Protein AF-A0A661TPS9-F1 (afdb_monomer_lite)

Secondary structure (DSSP, 8-state):
------S--TT--EEEPTT-EEEEEEE-GGG-SSEEEEEEEES-SSSPPTHHHHHHHHHH-SSHHHHHHHHHHHHHHHHSSTHHHHHHHHTTS-----EEEEEEPTTSTT-EEEEEEE--BSS-EEEEEE-GGGS-TT--EEEEEEEESSSEEEEEEEEEE-----GGG-----PPP-EEEESS-TT-STTT-GGG-----TT--EEEE---------TT----------------

Sequence (236 aa):
MSKELSEMNDNKFFHGEKGDRLRIKFDNLQKFKNPYLLIRAAMRAEYPRVDNIIEKIEEISPSPRKLGKFLEKVAISMATVGSLAAALKAAGTVSKYSIHIKMLIKGKKGAEKEIGIVHPRERFSFNLIDISKYIGKTQQSLRLVLEWTQPHNLSFIGLANSNPKDINQLKIEKLKLSELRHSHNADVNKDTLKNGEIELIPGQFLSLEFPAEKAEIGVNQKISFILETKGYYTKI

Foldseek 3Di:
DDDDLADQDLVDWDWDFAFDKDKDKDFQCLVAPFKKKKWKWAAASPDDDCVVVVVVCVVQDPDLLRVLVVLVVVVVVVVVPVVVVVVVVVPPPPQQWKKFKWWDDPPDVPDTDGQDIDRHYNYIDIDIGGCRVVDDNPDRMTMIMIGTNHTIIINHIDMDHPPPDPCVPDDDDDFDWPWKQKSPDRCDIPVNCPPVDDDDDPSIDMDTDTDDPPDPAPPPRDDDDDDDDDDDDDDD

Structure (mmCIF, N/CA/C/O backbone):
data_AF-A0A661TPS9-F1
#
_entry.id   AF-A0A661TPS9-F1
#
loop_
_atom_site.group_PDB
_atom_site.id
_atom_site.type_symbol
_atom_site.label_atom_id
_atom_site.label_alt_id
_atom_site.label_comp_id
_atom_site.label_asym_id
_atom_site.label_entity_id
_atom_site.label_seq_id
_atom_site.pdbx_PDB_ins_code
_atom_site.Cartn_x
_atom_site.Cartn_y
_atom_site.Cartn_z
_atom_site.occupancy
_atom_site.B_iso_or_equiv
_atom_site.auth_seq_id
_atom_site.auth_comp_id
_atom_site.auth_asym_id
_atom_site.auth_atom_id
_atom_site.pdbx_PDB_model_num
ATOM 1 N N . MET A 1 1 ? -4.865 -10.575 24.362 1.00 45.38 1 MET A N 1
ATOM 2 C CA . MET A 1 1 ? -3.531 -9.953 24.480 1.00 45.38 1 MET A CA 1
ATOM 3 C C . MET A 1 1 ? -3.437 -8.870 23.408 1.00 45.38 1 MET A C 1
ATOM 5 O O . MET A 1 1 ? -3.705 -9.179 22.254 1.00 45.38 1 MET A O 1
ATOM 9 N N . SER A 1 2 ? -3.207 -7.604 23.765 1.00 54.84 2 SER A N 1
ATOM 10 C CA . SER A 1 2 ? -3.075 -6.499 22.800 1.00 54.84 2 SER A CA 1
ATOM 11 C C . SER A 1 2 ? -1.611 -6.346 22.399 1.00 54.84 2 SER A C 1
ATOM 13 O O . SER A 1 2 ? -0.763 -6.175 23.271 1.00 54.84 2 SER A O 1
ATOM 15 N N . LYS A 1 3 ? -1.314 -6.416 21.100 1.00 64.31 3 LYS A N 1
ATOM 16 C CA . LYS A 1 3 ? 0.025 -6.178 20.553 1.00 64.31 3 LYS A CA 1
ATOM 17 C C . LYS A 1 3 ? 0.039 -4.808 19.888 1.00 64.31 3 LYS A C 1
ATOM 19 O O . LYS A 1 3 ? -0.796 -4.544 19.025 1.00 64.31 3 LYS A O 1
ATOM 24 N N . GLU A 1 4 ? 0.957 -3.947 20.302 1.00 63.38 4 GLU A N 1
ATOM 25 C CA . GLU A 1 4 ? 1.159 -2.655 19.658 1.00 63.38 4 GLU A CA 1
ATOM 26 C C . GLU A 1 4 ? 2.076 -2.832 18.440 1.00 63.38 4 GLU A C 1
ATOM 28 O O . GLU A 1 4 ? 3.148 -3.429 18.538 1.00 63.38 4 GLU A O 1
ATOM 33 N N . LEU A 1 5 ? 1.621 -2.359 17.279 1.00 63.31 5 LEU A N 1
ATOM 34 C CA . LEU A 1 5 ? 2.369 -2.356 16.018 1.00 63.31 5 LEU A CA 1
ATOM 35 C C . LEU A 1 5 ? 2.551 -0.902 15.557 1.00 63.31 5 LEU A C 1
ATOM 37 O O . LEU A 1 5 ? 2.085 -0.526 14.483 1.00 63.31 5 LEU A O 1
ATOM 41 N N . SER A 1 6 ? 3.144 -0.068 16.414 1.00 59.62 6 SER A N 1
ATOM 42 C CA . SER A 1 6 ? 3.338 1.372 16.181 1.00 59.62 6 SER A CA 1
ATOM 43 C C . SER A 1 6 ? 4.726 1.730 15.643 1.00 59.62 6 SER A C 1
ATOM 45 O O . SER A 1 6 ? 4.913 2.833 15.132 1.00 59.62 6 SER A O 1
ATOM 47 N N . GLU A 1 7 ? 5.678 0.797 15.683 1.00 67.12 7 GLU A N 1
ATOM 48 C CA . GLU A 1 7 ? 7.038 0.981 15.175 1.00 67.12 7 GLU A CA 1
ATOM 49 C C . GLU A 1 7 ? 7.304 0.049 13.994 1.00 67.12 7 GLU A C 1
ATOM 51 O O . GLU A 1 7 ? 6.919 -1.123 14.001 1.00 67.12 7 GLU A O 1
ATOM 56 N N . MET A 1 8 ? 7.974 0.565 12.961 1.00 65.50 8 MET A N 1
ATOM 57 C CA . MET A 1 8 ? 8.439 -0.275 11.861 1.00 65.50 8 MET A CA 1
ATOM 58 C C . MET A 1 8 ? 9.570 -1.167 12.367 1.00 65.50 8 MET A C 1
ATOM 60 O O . MET A 1 8 ? 10.650 -0.679 12.688 1.00 65.50 8 MET A O 1
ATOM 64 N N . ASN A 1 9 ? 9.313 -2.470 12.443 1.00 66.62 9 ASN A N 1
ATOM 65 C CA . ASN A 1 9 ? 10.282 -3.437 12.932 1.00 66.62 9 ASN A CA 1
ATOM 66 C C . ASN A 1 9 ? 10.268 -4.700 12.063 1.00 66.62 9 ASN A C 1
ATOM 68 O O . ASN A 1 9 ? 9.230 -5.338 11.887 1.00 66.62 9 ASN A O 1
ATOM 72 N N . ASP A 1 10 ? 11.440 -5.060 11.545 1.00 67.88 10 ASP A N 1
ATOM 73 C CA . ASP A 1 10 ? 11.647 -6.210 10.653 1.00 67.88 10 ASP A CA 1
ATOM 74 C C . ASP A 1 10 ? 11.870 -7.521 11.418 1.00 67.88 10 ASP A C 1
ATOM 76 O O . ASP A 1 10 ? 12.141 -8.551 10.820 1.00 67.88 10 ASP A O 1
ATOM 80 N N . ASN A 1 11 ? 11.722 -7.495 12.739 1.00 69.06 11 ASN A N 1
ATOM 81 C CA . ASN A 1 11 ? 11.830 -8.656 13.616 1.00 69.06 11 ASN A CA 1
ATOM 82 C C . ASN A 1 11 ? 10.544 -8.888 14.426 1.00 69.06 11 ASN A C 1
ATOM 84 O O . ASN A 1 11 ? 10.479 -9.809 15.237 1.00 69.06 11 ASN A O 1
ATOM 88 N N . LYS A 1 12 ? 9.518 -8.034 14.276 1.00 75.06 12 LYS A N 1
ATOM 89 C CA . LYS A 1 12 ? 8.258 -8.140 15.026 1.00 75.06 12 LYS A CA 1
ATOM 90 C C . LYS A 1 12 ? 7.062 -8.098 14.088 1.00 75.06 12 LYS A C 1
ATOM 92 O O . LYS A 1 12 ? 6.714 -7.054 13.545 1.00 75.06 12 LYS A O 1
ATOM 97 N N . PHE A 1 13 ? 6.365 -9.228 14.001 1.00 80.12 13 PHE A N 1
ATOM 98 C CA . PHE A 1 13 ? 5.229 -9.396 13.098 1.00 80.12 13 PHE A CA 1
ATOM 99 C C . PHE A 1 13 ? 3.986 -9.903 13.812 1.00 80.12 13 PHE A C 1
ATOM 101 O O . PHE A 1 13 ? 4.058 -10.583 14.838 1.00 80.12 13 PHE A O 1
ATOM 108 N N . PHE A 1 14 ? 2.823 -9.562 13.278 1.00 86.19 14 PHE A N 1
ATOM 109 C CA . PHE A 1 14 ? 1.623 -10.360 13.462 1.00 86.19 14 PHE A CA 1
ATOM 110 C C . PHE A 1 14 ? 1.571 -11.382 12.324 1.00 86.19 14 PHE A C 1
ATOM 112 O O . PHE A 1 14 ? 1.424 -11.002 11.161 1.00 86.19 14 PHE A O 1
ATOM 119 N N . HIS A 1 15 ? 1.744 -12.655 12.672 1.00 86.88 15 HIS A N 1
ATOM 120 C CA . HIS A 1 15 ? 1.576 -13.785 11.764 1.00 86.88 15 HIS A CA 1
ATOM 121 C C . HIS A 1 15 ? 0.086 -14.110 11.732 1.00 86.88 15 HIS A C 1
ATOM 123 O O . HIS A 1 15 ? -0.430 -14.674 12.693 1.00 86.88 15 HIS A O 1
ATOM 129 N N . GLY A 1 16 ? -0.616 -13.643 10.702 1.00 86.88 16 GLY A N 1
ATOM 130 C CA . GLY A 1 16 ? -2.038 -13.924 10.560 1.00 86.88 16 GLY A CA 1
ATOM 131 C C . GLY A 1 16 ? -2.245 -15.188 9.749 1.00 86.88 16 GLY A C 1
ATOM 132 O O . GLY A 1 16 ? -1.642 -15.332 8.688 1.00 86.88 16 GLY A O 1
ATOM 133 N N . GLU A 1 17 ? -3.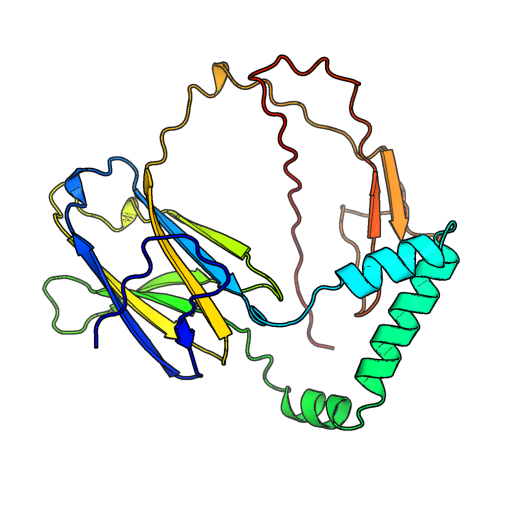114 -16.062 10.232 1.00 88.69 17 GLU A N 1
ATOM 134 C CA . GLU A 1 17 ? -3.574 -17.271 9.560 1.00 88.69 17 GLU A 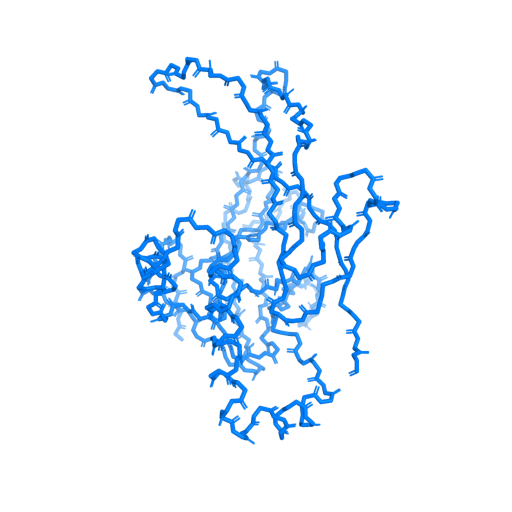CA 1
ATOM 135 C C . GLU A 1 17 ? -4.870 -17.018 8.781 1.00 88.69 17 GLU A C 1
ATOM 137 O O . GLU A 1 17 ? -5.548 -16.000 8.938 1.00 88.69 17 GLU A O 1
ATOM 142 N N . LYS A 1 18 ? -5.260 -17.959 7.916 1.00 87.19 18 LYS A N 1
ATOM 143 C CA . LYS A 1 18 ? -6.542 -17.861 7.208 1.00 87.19 18 LYS A CA 1
ATOM 144 C C . LYS A 1 18 ? -7.708 -17.782 8.202 1.00 87.19 18 LYS A C 1
ATOM 146 O O . LYS A 1 18 ? -7.910 -18.687 9.003 1.00 87.19 18 LYS A O 1
ATOM 151 N N . GLY A 1 19 ? -8.533 -16.747 8.065 1.00 86.75 19 GLY A N 1
ATOM 152 C CA . GLY A 1 19 ? -9.694 -16.504 8.921 1.00 86.75 19 GLY A CA 1
ATOM 153 C C . GLY A 1 19 ? -9.379 -15.724 10.197 1.00 86.75 19 GLY A C 1
ATOM 154 O O . GLY A 1 19 ? -10.315 -15.364 10.915 1.00 86.75 19 GLY A O 1
ATOM 155 N N . ASP A 1 20 ? -8.108 -15.408 10.466 1.00 91.62 20 ASP A N 1
ATOM 156 C CA . ASP A 1 20 ? -7.753 -14.566 11.602 1.00 91.62 20 ASP A CA 1
ATOM 157 C C . ASP A 1 20 ? -8.374 -13.182 11.477 1.00 91.62 20 ASP A C 1
ATOM 159 O O . ASP A 1 20 ? -8.465 -12.595 10.393 1.00 91.62 20 ASP A O 1
ATOM 163 N N . ARG A 1 21 ? -8.790 -12.648 12.628 1.00 93.00 21 ARG A N 1
ATOM 164 C CA . ARG A 1 21 ? -9.405 -11.328 12.738 1.00 93.00 21 ARG A CA 1
ATOM 165 C C . ARG A 1 21 ? -8.676 -10.493 13.773 1.00 93.00 21 ARG A C 1
ATOM 167 O O . ARG A 1 21 ? -8.775 -10.747 14.973 1.00 93.00 21 ARG A O 1
ATOM 174 N N . LEU A 1 22 ? -8.006 -9.440 13.318 1.00 91.75 22 LEU A N 1
ATOM 175 C CA . LEU A 1 22 ? -7.315 -8.491 14.185 1.00 91.75 22 LEU A CA 1
ATOM 176 C C . LEU A 1 22 ? -8.156 -7.226 14.351 1.00 91.75 22 LEU A C 1
ATOM 178 O O . LEU A 1 22 ? -8.442 -6.518 13.387 1.00 91.75 22 LEU A O 1
ATOM 182 N N . ARG A 1 23 ? -8.550 -6.925 15.591 1.00 91.75 23 ARG A N 1
ATOM 183 C CA . ARG A 1 23 ? -9.269 -5.689 15.927 1.00 91.75 23 ARG A CA 1
ATOM 184 C C . ARG A 1 23 ? -8.281 -4.599 16.304 1.00 91.75 23 ARG A C 1
ATOM 186 O O . ARG A 1 23 ? -7.460 -4.792 17.195 1.00 91.75 23 ARG A O 1
ATOM 193 N N . ILE A 1 24 ? -8.412 -3.446 15.666 1.00 89.75 24 ILE A N 1
ATOM 194 C CA . ILE A 1 24 ? -7.498 -2.317 15.832 1.00 89.75 24 ILE A CA 1
ATOM 195 C C . ILE A 1 24 ? -8.299 -1.086 16.219 1.00 89.75 24 ILE A C 1
ATOM 197 O O . ILE A 1 24 ? -9.378 -0.836 15.680 1.00 89.75 24 ILE A O 1
ATOM 201 N N . LYS A 1 25 ? -7.769 -0.313 17.164 1.00 90.75 25 LYS A N 1
ATOM 202 C CA . LYS A 1 25 ? -8.335 0.963 17.587 1.00 90.75 25 LYS A CA 1
ATOM 203 C C . LYS A 1 25 ? -7.258 2.031 17.491 1.00 90.75 25 LYS A C 1
ATOM 205 O O . LYS A 1 25 ? -6.212 1.897 18.111 1.00 90.75 25 LYS A O 1
ATOM 210 N N . PHE A 1 26 ? -7.552 3.088 16.749 1.00 89.56 26 PHE A N 1
ATOM 211 C CA . PHE A 1 26 ? -6.778 4.319 16.779 1.00 89.56 26 PHE A CA 1
ATOM 212 C C . PHE A 1 26 ? -7.540 5.343 17.601 1.00 89.56 26 PHE A C 1
ATOM 214 O O . PHE A 1 26 ? -8.703 5.633 17.309 1.00 89.56 26 PHE A O 1
ATOM 221 N N . ASP A 1 27 ? -6.884 5.874 18.622 1.00 89.19 27 ASP A N 1
ATOM 222 C CA . ASP A 1 27 ? -7.372 7.000 19.405 1.00 89.19 27 ASP A CA 1
ATOM 223 C C . ASP A 1 27 ? -6.741 8.306 18.910 1.00 89.19 27 ASP A C 1
ATOM 225 O O . ASP A 1 27 ? -5.769 8.302 18.156 1.00 89.19 27 ASP A O 1
ATOM 229 N N . ASN A 1 28 ? -7.294 9.438 19.344 1.00 87.38 28 ASN A N 1
ATOM 230 C CA . ASN A 1 28 ? -6.822 10.777 18.984 1.00 87.38 28 ASN A CA 1
ATOM 231 C C . ASN A 1 28 ? -6.895 11.106 17.482 1.00 87.38 28 ASN A C 1
ATOM 233 O O . ASN A 1 28 ? -6.063 11.851 16.958 1.00 87.38 28 ASN A O 1
ATOM 237 N N . LEU A 1 29 ? -7.915 10.587 16.795 1.00 87.81 29 LEU A N 1
ATOM 238 C CA . LEU A 1 29 ? -8.107 10.763 15.355 1.00 87.81 29 LEU A CA 1
ATOM 239 C C . LEU A 1 29 ? -8.272 12.236 14.940 1.00 87.81 29 LEU A C 1
ATOM 241 O O . LEU A 1 29 ? -7.888 12.610 13.840 1.00 87.81 29 LEU A O 1
ATOM 245 N N . GLN A 1 30 ? -8.744 13.092 15.847 1.00 85.94 30 GLN A N 1
ATOM 246 C CA . GLN A 1 30 ? -8.873 14.539 15.652 1.00 85.94 30 GLN A CA 1
ATOM 247 C C . GLN A 1 30 ? -7.545 15.259 15.348 1.00 85.94 30 GLN A C 1
ATOM 249 O O . GLN A 1 30 ? -7.557 16.383 14.856 1.00 85.94 30 GLN A O 1
ATOM 254 N N . LYS A 1 31 ? -6.391 14.630 15.627 1.00 85.25 31 LYS A N 1
ATOM 255 C CA . LYS A 1 31 ? -5.066 15.153 15.244 1.00 85.25 31 LYS A CA 1
ATOM 256 C C . LYS A 1 31 ? -4.793 15.017 13.738 1.00 85.25 31 LYS A C 1
ATOM 258 O O . LYS A 1 31 ? -3.824 15.586 13.231 1.00 85.25 31 LYS A O 1
ATOM 263 N N . PHE A 1 32 ? -5.625 14.262 13.022 1.00 84.25 32 PHE A N 1
ATOM 264 C CA . PHE A 1 32 ? -5.464 13.985 11.604 1.00 84.25 32 PHE A CA 1
ATOM 265 C C . PHE A 1 32 ? -6.476 14.775 10.770 1.00 84.25 32 PHE A C 1
ATOM 267 O O . PHE A 1 32 ? -7.681 14.628 10.946 1.00 84.25 32 PHE A O 1
ATOM 274 N N . LYS A 1 33 ? -5.982 15.620 9.855 1.00 81.44 33 LYS A N 1
ATOM 275 C CA . LYS A 1 33 ? -6.822 16.412 8.938 1.00 81.44 33 LYS A CA 1
ATOM 276 C C . LYS A 1 33 ? -7.228 15.597 7.711 1.00 81.44 33 LYS A C 1
ATOM 278 O O . LYS A 1 33 ? -8.398 15.575 7.355 1.00 81.44 33 LYS A O 1
ATOM 283 N N . ASN A 1 34 ? -6.259 14.900 7.114 1.00 83.31 34 ASN A N 1
ATOM 284 C CA . ASN A 1 34 ? -6.429 14.050 5.936 1.00 83.31 34 ASN A CA 1
ATOM 285 C C . ASN A 1 34 ? -5.838 12.668 6.245 1.00 83.31 34 ASN A C 1
ATOM 287 O O . ASN A 1 34 ? -4.678 12.415 5.905 1.00 83.31 34 ASN A O 1
ATOM 291 N N . PRO A 1 35 ? -6.577 11.813 6.971 1.00 87.19 35 PRO A N 1
ATOM 292 C CA . PRO A 1 35 ? -6.055 10.548 7.461 1.00 87.19 35 PRO A CA 1
ATOM 293 C C . PRO A 1 35 ? -5.943 9.509 6.343 1.00 87.19 35 PRO A C 1
ATOM 295 O O . PRO A 1 35 ? -6.914 9.202 5.651 1.00 87.19 35 PRO A O 1
ATOM 298 N N . TYR A 1 36 ? -4.765 8.907 6.248 1.00 88.81 36 TYR A N 1
ATOM 299 C CA . TYR A 1 36 ? -4.499 7.711 5.465 1.00 88.81 36 TYR A CA 1
ATOM 300 C C . TYR A 1 36 ? -4.110 6.570 6.396 1.00 88.81 36 TYR A C 1
ATOM 302 O O . TYR A 1 36 ? -3.360 6.762 7.355 1.00 88.81 36 TYR A O 1
ATOM 310 N N . LEU A 1 37 ? -4.600 5.374 6.091 1.00 89.25 37 LEU A N 1
ATOM 311 C CA . LEU A 1 37 ? -4.155 4.148 6.733 1.00 89.25 37 LEU A CA 1
ATOM 312 C C . LEU A 1 37 ? -2.895 3.653 6.023 1.00 89.25 37 LEU A C 1
ATOM 314 O O . LEU A 1 37 ? -2.928 3.383 4.822 1.00 89.25 37 LEU A O 1
ATOM 318 N N . LEU A 1 38 ? -1.800 3.538 6.769 1.00 89.12 38 LEU A N 1
ATOM 319 C CA . LEU A 1 38 ? -0.534 2.995 6.300 1.00 89.12 38 LEU A CA 1
ATOM 320 C C . LEU A 1 38 ? -0.384 1.571 6.831 1.00 89.12 38 LEU A C 1
ATOM 322 O O . LEU A 1 38 ? -0.378 1.358 8.041 1.00 89.12 38 LEU A O 1
ATOM 326 N N . ILE A 1 39 ? -0.257 0.601 5.931 1.00 88.50 39 ILE A N 1
ATOM 327 C CA . ILE A 1 39 ? -0.095 -0.818 6.260 1.00 88.50 39 ILE A CA 1
ATOM 328 C C . ILE A 1 39 ? 1.170 -1.347 5.609 1.00 88.50 39 ILE A C 1
ATOM 330 O O . ILE A 1 39 ? 1.405 -1.117 4.425 1.00 88.50 39 ILE A O 1
ATOM 334 N N . ARG A 1 40 ? 1.952 -2.120 6.361 1.00 87.00 40 ARG A N 1
ATOM 335 C CA . ARG A 1 40 ? 3.092 -2.869 5.836 1.00 87.00 40 ARG A CA 1
ATOM 336 C C . ARG A 1 40 ? 2.871 -4.357 6.063 1.00 87.00 40 ARG A C 1
ATOM 338 O O . ARG A 1 40 ? 2.841 -4.815 7.206 1.00 87.00 40 ARG A O 1
ATOM 345 N N . ALA A 1 41 ? 2.720 -5.094 4.969 1.00 87.06 41 ALA A N 1
ATOM 346 C CA . ALA A 1 41 ? 2.452 -6.529 4.979 1.00 87.06 41 ALA A CA 1
ATOM 347 C C . ALA A 1 41 ? 3.374 -7.271 4.003 1.00 87.06 41 ALA A C 1
ATOM 349 O O . ALA A 1 41 ? 3.816 -6.687 3.010 1.00 87.06 41 ALA A O 1
ATOM 350 N N . ALA A 1 42 ? 3.660 -8.540 4.295 1.00 82.06 42 ALA A N 1
ATOM 351 C CA . ALA A 1 42 ? 4.516 -9.415 3.494 1.00 82.06 42 ALA A CA 1
ATOM 352 C C . ALA A 1 42 ? 4.035 -10.868 3.566 1.00 82.06 42 ALA A C 1
ATOM 354 O O . ALA A 1 42 ? 3.693 -11.354 4.644 1.00 82.06 42 ALA A O 1
ATOM 355 N N . MET A 1 43 ? 4.087 -11.592 2.448 1.00 77.56 43 MET A N 1
ATOM 356 C CA . MET A 1 43 ? 3.856 -13.041 2.440 1.00 77.56 43 MET A CA 1
ATOM 357 C C . MET A 1 43 ? 4.982 -13.775 3.180 1.00 77.56 43 MET A C 1
ATOM 359 O O . MET A 1 43 ? 4.720 -14.694 3.947 1.00 77.56 43 MET A O 1
ATOM 363 N N . ARG A 1 44 ? 6.235 -13.338 2.996 1.00 67.62 44 ARG A N 1
ATOM 364 C CA . ARG A 1 44 ? 7.449 -13.970 3.528 1.00 67.62 44 ARG A CA 1
ATOM 365 C C . ARG A 1 44 ? 8.341 -12.912 4.186 1.00 67.62 44 ARG A C 1
ATOM 367 O O . ARG A 1 44 ? 9.190 -12.310 3.538 1.00 67.62 44 ARG A O 1
ATOM 374 N N . ALA A 1 45 ? 8.119 -12.663 5.476 1.00 54.62 45 ALA A N 1
ATOM 375 C CA . ALA A 1 45 ? 8.885 -11.679 6.248 1.00 54.62 45 ALA A CA 1
ATOM 376 C C . ALA A 1 45 ? 10.277 -12.188 6.674 1.00 54.62 45 ALA A C 1
ATOM 378 O O . ALA A 1 45 ? 11.209 -11.398 6.763 1.00 54.62 45 ALA A O 1
ATOM 379 N N . GLU A 1 46 ? 10.420 -13.500 6.886 1.00 51.66 46 GLU A N 1
ATOM 380 C CA . GLU A 1 46 ? 11.596 -14.116 7.531 1.00 51.66 46 GLU A CA 1
ATOM 381 C C . GLU A 1 46 ? 12.540 -14.842 6.561 1.00 51.66 46 GLU A C 1
ATOM 383 O O . GLU A 1 46 ? 13.548 -15.410 6.974 1.00 51.66 46 GLU A O 1
ATOM 388 N N . TYR A 1 47 ? 12.238 -14.851 5.261 1.00 46.84 47 TYR A N 1
ATOM 389 C CA . TYR A 1 47 ? 13.068 -15.578 4.303 1.00 46.84 47 TYR A CA 1
ATOM 390 C C . TYR A 1 47 ? 14.310 -14.751 3.918 1.00 46.84 47 TYR A C 1
ATOM 392 O O . TYR A 1 47 ? 14.155 -13.602 3.468 1.00 46.84 47 TYR A O 1
ATOM 400 N N . PRO A 1 48 ? 15.530 -15.324 4.040 1.00 37.66 48 PRO A N 1
ATOM 401 C CA . PRO A 1 48 ? 16.761 -14.715 3.546 1.00 37.66 48 PRO A CA 1
ATOM 402 C C . PRO A 1 48 ? 16.561 -14.276 2.098 1.00 37.66 48 PRO A C 1
ATOM 404 O O . PRO A 1 48 ? 15.935 -14.985 1.305 1.00 37.66 48 PRO A O 1
ATOM 407 N N . ARG A 1 49 ? 17.005 -13.063 1.759 1.00 43.81 49 ARG A N 1
ATOM 408 C CA . ARG A 1 49 ? 16.711 -12.461 0.456 1.00 43.81 49 ARG A CA 1
ATOM 409 C C . ARG A 1 49 ? 17.209 -13.356 -0.676 1.00 43.81 49 ARG A C 1
ATOM 411 O O . ARG A 1 49 ? 18.209 -14.063 -0.579 1.00 43.81 49 ARG A O 1
ATOM 418 N N . VAL A 1 50 ? 16.608 -13.067 -1.815 1.00 41.09 50 VAL A N 1
ATOM 419 C CA . VAL A 1 50 ? 17.246 -12.956 -3.123 1.00 41.09 50 VAL A CA 1
ATOM 420 C C . VAL A 1 50 ? 18.600 -12.185 -3.084 1.00 41.09 50 VAL A C 1
ATOM 422 O O . VAL A 1 50 ? 19.145 -11.953 -4.134 1.00 41.09 50 VAL A O 1
ATOM 425 N N . ASP A 1 51 ? 19.201 -11.793 -1.947 1.00 35.47 51 ASP A N 1
ATOM 426 C CA . ASP A 1 51 ? 20.497 -11.083 -1.858 1.00 35.47 51 ASP A CA 1
ATOM 427 C C . ASP A 1 51 ? 21.633 -12.071 -2.027 1.00 35.47 51 ASP A C 1
ATOM 429 O O . ASP A 1 51 ? 22.497 -11.845 -2.855 1.00 35.47 51 ASP A O 1
ATOM 433 N N . ASN A 1 52 ? 21.519 -13.252 -1.409 1.00 39.75 52 ASN A N 1
ATOM 434 C CA . ASN A 1 52 ? 22.360 -14.399 -1.758 1.00 39.75 52 ASN A CA 1
ATOM 435 C C . ASN A 1 52 ? 22.169 -14.831 -3.222 1.00 39.75 52 ASN A C 1
ATOM 437 O O . ASN A 1 52 ? 22.971 -15.593 -3.754 1.00 39.75 52 ASN A O 1
ATOM 441 N N . ILE A 1 53 ? 21.075 -14.407 -3.863 1.00 40.22 53 ILE A N 1
ATOM 442 C CA . ILE A 1 53 ? 20.826 -14.624 -5.287 1.00 40.22 53 ILE A CA 1
ATOM 443 C C . ILE A 1 53 ? 21.361 -13.447 -6.119 1.00 40.22 53 ILE A C 1
ATOM 445 O O . ILE A 1 53 ? 21.883 -13.716 -7.184 1.00 40.22 53 ILE A O 1
ATOM 449 N N . ILE A 1 54 ? 21.299 -12.192 -5.658 1.00 37.00 54 ILE A N 1
ATOM 450 C CA . ILE A 1 54 ? 21.834 -10.992 -6.322 1.00 37.00 54 ILE A CA 1
ATOM 451 C C . ILE A 1 54 ? 23.359 -11.028 -6.305 1.00 37.00 54 ILE A C 1
ATOM 453 O O . ILE A 1 54 ? 23.940 -10.877 -7.367 1.00 37.00 54 ILE A O 1
ATOM 457 N N . GLU A 1 55 ? 23.997 -11.348 -5.176 1.00 40.53 55 GLU A N 1
ATOM 458 C CA . GLU A 1 55 ? 25.449 -11.575 -5.104 1.00 40.53 55 GLU A CA 1
ATOM 459 C C . GLU A 1 55 ? 25.867 -12.713 -6.047 1.00 40.53 55 GLU A C 1
ATOM 461 O O . GLU A 1 55 ? 26.779 -12.553 -6.852 1.00 40.53 55 GLU A O 1
ATOM 466 N N . LYS A 1 56 ? 25.117 -13.825 -6.076 1.00 39.47 56 LYS A N 1
ATOM 467 C CA . LYS A 1 56 ? 25.343 -14.901 -7.061 1.00 39.47 56 LYS A CA 1
ATOM 468 C C . LYS A 1 56 ? 25.029 -14.487 -8.504 1.00 39.47 56 LYS A C 1
ATOM 470 O O . LYS A 1 56 ? 25.611 -15.036 -9.431 1.00 39.47 56 LYS A O 1
ATOM 475 N N . ILE A 1 57 ? 24.103 -13.563 -8.739 1.00 37.88 57 ILE A N 1
ATOM 476 C CA . ILE A 1 57 ? 23.750 -13.047 -10.070 1.00 37.88 57 ILE A CA 1
ATOM 477 C C . ILE A 1 57 ? 24.844 -12.100 -10.574 1.00 37.88 57 ILE A C 1
ATOM 479 O O . ILE A 1 57 ? 25.223 -12.199 -11.740 1.00 37.88 57 ILE A O 1
ATOM 483 N N . GLU A 1 58 ? 25.367 -11.229 -9.713 1.00 39.91 58 GLU A N 1
ATOM 484 C CA . GLU A 1 58 ? 26.471 -10.312 -10.001 1.00 39.91 58 GLU A CA 1
ATOM 485 C C . GLU A 1 58 ? 27.778 -11.081 -10.241 1.00 39.91 58 GLU A C 1
ATOM 487 O O . GLU A 1 58 ? 28.488 -10.781 -11.199 1.00 39.91 58 GLU A O 1
ATOM 492 N N . GLU A 1 59 ? 28.039 -12.152 -9.482 1.00 48.19 59 GLU A N 1
ATOM 493 C CA . GLU A 1 59 ? 29.187 -13.045 -9.706 1.00 48.19 59 GLU A CA 1
ATOM 494 C C . GLU A 1 59 ? 29.094 -13.860 -11.012 1.00 48.19 59 GLU A C 1
ATOM 496 O O . GLU A 1 59 ? 30.116 -14.218 -11.600 1.00 48.19 59 GLU A O 1
ATOM 501 N N . ILE A 1 60 ? 27.886 -14.176 -11.499 1.00 39.97 60 ILE A N 1
ATOM 502 C CA . ILE A 1 60 ? 27.687 -15.099 -12.635 1.00 39.97 60 ILE A CA 1
ATOM 503 C C . ILE A 1 60 ? 27.364 -14.370 -13.956 1.00 39.97 60 ILE A C 1
ATOM 505 O O . ILE A 1 60 ? 27.549 -14.947 -15.040 1.00 39.97 60 ILE A O 1
ATOM 509 N N . SER A 1 61 ? 26.881 -13.122 -13.927 1.00 42.75 61 SER A N 1
ATOM 510 C CA . SER A 1 61 ? 26.169 -12.551 -15.078 1.00 42.75 61 SER A CA 1
ATOM 511 C C . SER A 1 61 ? 26.570 -11.124 -15.482 1.00 42.75 61 SER A C 1
ATOM 513 O O . SER A 1 61 ? 25.786 -10.192 -15.312 1.00 42.75 61 SER A O 1
ATOM 515 N N . PRO A 1 62 ? 27.680 -10.961 -16.226 1.00 50.16 62 PRO A N 1
ATOM 516 C CA . PRO A 1 62 ? 27.927 -9.752 -17.010 1.00 50.16 62 PRO A CA 1
ATOM 517 C C . PRO A 1 62 ? 27.039 -9.648 -18.271 1.00 50.16 62 PRO A C 1
ATOM 519 O O . PRO A 1 62 ? 27.198 -8.705 -19.041 1.00 50.16 62 PRO A O 1
ATOM 522 N N . SER A 1 63 ? 26.123 -10.600 -18.546 1.00 50.94 63 SER A N 1
ATOM 523 C CA . SER A 1 63 ? 25.261 -10.536 -19.741 1.00 50.94 63 SER A CA 1
ATOM 524 C C . SER A 1 63 ? 23.798 -10.984 -19.530 1.00 50.94 63 SER A C 1
ATOM 526 O O . SER A 1 63 ? 23.547 -12.002 -18.881 1.00 50.94 63 SER A O 1
ATOM 528 N N . PRO A 1 64 ? 22.808 -10.300 -20.149 1.00 42.91 64 PRO A N 1
ATOM 529 C CA . PRO A 1 64 ? 21.369 -10.565 -19.976 1.00 42.91 64 PRO A CA 1
ATOM 530 C C . PRO A 1 64 ? 20.919 -12.014 -20.237 1.00 42.91 64 PRO A C 1
ATOM 532 O O . PRO A 1 64 ? 19.974 -12.500 -19.618 1.00 42.91 64 PRO A O 1
ATOM 535 N N . ARG A 1 65 ? 21.612 -12.743 -21.125 1.00 46.31 65 ARG A N 1
ATOM 536 C CA . ARG A 1 65 ? 21.292 -14.146 -21.454 1.00 46.31 65 ARG A CA 1
ATOM 537 C C . ARG A 1 65 ? 21.590 -15.125 -20.313 1.00 46.31 65 ARG A C 1
ATOM 539 O O . ARG A 1 65 ? 20.924 -16.154 -20.219 1.00 46.31 65 ARG A O 1
ATOM 546 N N . LYS A 1 66 ? 22.593 -14.852 -19.470 1.00 45.56 66 LYS A N 1
ATOM 547 C CA . LYS A 1 66 ? 22.955 -15.739 -18.348 1.00 45.56 66 LYS A CA 1
ATOM 548 C C . LYS A 1 66 ? 21.996 -15.577 -17.169 1.00 45.56 66 LYS A C 1
ATOM 550 O O . LYS A 1 66 ? 21.606 -16.583 -16.579 1.00 45.56 66 LYS A O 1
ATOM 555 N N . LEU A 1 67 ? 21.542 -14.350 -16.913 1.00 43.53 67 LEU A N 1
ATOM 556 C CA . LEU A 1 67 ? 20.492 -14.051 -15.938 1.00 43.53 67 LEU A CA 1
ATOM 557 C C . LEU A 1 67 ? 19.176 -14.776 -16.266 1.00 43.53 67 LEU A C 1
ATOM 559 O O . LEU A 1 67 ? 18.583 -15.392 -15.383 1.00 43.53 67 LEU A O 1
ATOM 563 N N . GLY A 1 68 ? 18.771 -14.778 -17.544 1.00 42.31 68 GLY A N 1
ATOM 564 C CA . GLY A 1 68 ? 17.589 -15.512 -18.014 1.00 42.31 68 GLY A CA 1
ATOM 565 C C . GLY A 1 68 ? 17.643 -17.006 -17.678 1.00 42.31 68 GLY A C 1
ATOM 566 O O . GLY A 1 68 ? 16.736 -17.522 -17.035 1.00 42.31 68 GLY A O 1
ATOM 567 N N . LYS A 1 69 ? 18.757 -17.681 -17.996 1.00 48.84 69 LYS A N 1
ATOM 568 C CA . LYS A 1 69 ? 18.950 -19.114 -17.695 1.00 48.84 69 LYS A CA 1
ATOM 569 C C . LYS A 1 69 ? 19.026 -19.426 -16.199 1.00 48.84 69 LYS A C 1
ATOM 571 O O . LYS A 1 69 ? 18.664 -20.522 -15.778 1.00 48.84 69 LYS A O 1
ATOM 576 N N . PHE A 1 70 ? 19.546 -18.506 -15.389 1.00 47.88 70 PHE A N 1
ATOM 577 C CA . PHE A 1 70 ? 19.603 -18.682 -13.939 1.00 47.88 70 PHE A CA 1
ATOM 578 C C . PHE A 1 70 ? 18.205 -18.593 -13.316 1.00 47.88 70 PHE A C 1
ATOM 580 O O . PHE A 1 70 ? 17.826 -19.466 -12.539 1.00 47.88 70 PHE A O 1
ATOM 587 N N . LEU A 1 71 ? 17.414 -17.592 -13.705 1.00 45.06 71 LEU A N 1
ATOM 588 C CA . LEU A 1 71 ? 16.031 -17.448 -13.247 1.00 45.06 71 LEU A CA 1
ATOM 589 C C . LEU A 1 71 ? 15.142 -18.592 -13.747 1.00 45.06 71 LEU A C 1
ATOM 591 O O . LEU A 1 71 ? 14.325 -19.096 -12.982 1.00 45.06 71 LEU A O 1
ATOM 595 N N . GLU A 1 72 ? 15.365 -19.075 -14.970 1.00 46.06 72 GLU A N 1
ATOM 596 C CA . GLU A 1 72 ? 14.728 -20.285 -15.498 1.00 46.06 72 GLU A CA 1
ATOM 597 C C . GLU A 1 72 ? 15.077 -21.515 -14.644 1.00 46.06 72 GLU A C 1
ATOM 599 O O . GLU A 1 72 ? 14.189 -22.261 -14.247 1.00 46.06 72 GLU A O 1
ATOM 604 N N . LYS A 1 73 ? 16.343 -21.689 -14.239 1.00 45.56 73 LYS A N 1
ATOM 605 C CA . LYS A 1 73 ? 16.749 -22.760 -13.310 1.00 45.56 73 LYS A CA 1
ATOM 606 C C . LYS A 1 73 ? 16.144 -22.626 -11.913 1.00 45.56 73 LYS A C 1
ATOM 608 O O . LYS A 1 73 ? 15.855 -23.648 -11.301 1.00 45.56 73 LYS A O 1
ATOM 613 N N . VAL A 1 74 ? 15.953 -21.411 -11.402 1.00 45.94 74 VAL A N 1
ATOM 614 C CA . VAL A 1 74 ? 15.265 -21.173 -10.119 1.00 45.94 74 VAL A CA 1
ATOM 615 C C . VAL A 1 74 ? 13.768 -21.472 -10.242 1.00 45.94 74 VAL A C 1
ATOM 617 O O . VAL A 1 74 ? 13.183 -22.085 -9.353 1.00 45.94 74 VAL A O 1
ATOM 620 N N . ALA A 1 75 ? 13.145 -21.111 -11.364 1.00 40.62 75 ALA A N 1
ATOM 621 C CA . ALA A 1 75 ? 11.769 -21.492 -11.661 1.00 40.62 75 ALA A CA 1
ATOM 622 C C . ALA A 1 75 ? 11.628 -23.020 -11.789 1.00 40.62 75 ALA A C 1
ATOM 624 O O . ALA A 1 75 ? 10.696 -23.597 -11.232 1.00 40.62 75 ALA A O 1
ATOM 625 N N . ILE A 1 76 ? 12.591 -23.687 -12.437 1.00 41.03 76 ILE A N 1
ATOM 626 C CA . ILE A 1 76 ? 12.656 -25.149 -12.559 1.00 41.03 76 ILE A CA 1
ATOM 627 C C . ILE A 1 76 ? 12.911 -25.806 -11.201 1.00 41.03 76 ILE A C 1
ATOM 629 O O . ILE A 1 76 ? 12.255 -26.793 -10.900 1.00 41.03 76 ILE A O 1
ATOM 633 N N . SER A 1 77 ? 13.790 -25.276 -10.345 1.00 37.50 77 SER A N 1
ATOM 634 C CA . SER A 1 77 ? 14.031 -25.856 -9.016 1.00 37.50 77 SER A CA 1
ATOM 635 C C . SER A 1 77 ? 12.799 -25.743 -8.110 1.00 37.50 77 SER A C 1
ATOM 637 O O . SER A 1 77 ? 12.491 -26.675 -7.364 1.00 37.50 77 SER A O 1
ATOM 639 N N . MET A 1 78 ? 12.023 -24.664 -8.254 1.00 35.25 78 MET A N 1
ATOM 640 C CA . MET A 1 78 ? 10.694 -24.541 -7.649 1.00 35.25 78 MET A CA 1
ATOM 641 C C . MET A 1 78 ? 9.643 -25.465 -8.294 1.00 35.25 78 MET A C 1
ATOM 643 O O . MET A 1 78 ? 8.708 -25.877 -7.612 1.00 35.25 78 MET A O 1
ATOM 647 N N . ALA A 1 79 ? 9.802 -25.836 -9.568 1.00 37.12 79 ALA A N 1
ATOM 648 C CA . ALA A 1 79 ? 8.936 -26.785 -10.272 1.00 37.12 79 ALA A CA 1
ATOM 649 C C . ALA A 1 79 ? 9.299 -28.267 -10.022 1.00 37.12 79 ALA A C 1
ATOM 651 O O . ALA A 1 79 ? 8.429 -29.129 -10.114 1.00 37.12 79 ALA A O 1
ATOM 652 N N . THR A 1 80 ? 10.554 -28.583 -9.674 1.00 36.97 80 THR A N 1
ATOM 653 C CA . THR A 1 80 ? 11.022 -29.956 -9.385 1.00 36.97 80 THR A CA 1
ATOM 654 C C . THR A 1 80 ? 10.599 -30.478 -8.016 1.00 36.97 80 THR A C 1
ATOM 656 O O . THR A 1 80 ? 10.708 -31.676 -7.757 1.00 36.97 80 THR A O 1
ATOM 659 N N . VAL A 1 81 ? 10.036 -29.628 -7.153 1.00 39.69 81 VAL A N 1
ATOM 660 C CA . VAL A 1 81 ? 9.178 -30.128 -6.082 1.00 39.69 81 VAL A CA 1
ATOM 661 C C . VAL A 1 81 ? 7.872 -30.541 -6.759 1.00 39.69 81 VAL A C 1
ATOM 663 O O . VAL A 1 81 ? 6.997 -29.712 -7.000 1.00 39.69 81 VAL A O 1
ATOM 666 N N . GLY A 1 82 ? 7.737 -31.831 -7.082 1.00 34.72 82 GLY A N 1
ATOM 667 C CA . GLY A 1 82 ? 6.550 -32.441 -7.708 1.00 34.72 82 GLY A CA 1
ATOM 668 C C . GLY A 1 82 ? 5.223 -32.233 -6.955 1.00 34.72 82 GLY A C 1
ATOM 669 O O . GLY A 1 82 ? 4.190 -32.758 -7.360 1.00 34.72 82 GLY A O 1
ATOM 670 N N . SER A 1 83 ? 5.226 -31.436 -5.884 1.00 41.69 83 SER A N 1
ATOM 671 C CA . SER A 1 83 ? 4.049 -30.902 -5.220 1.00 41.69 83 SER A CA 1
ATOM 672 C C . SER A 1 83 ? 3.466 -29.665 -5.904 1.00 41.69 83 SER A C 1
ATOM 674 O O . SER A 1 83 ? 2.308 -29.384 -5.637 1.00 41.69 83 SER A O 1
ATOM 676 N N . LEU A 1 84 ? 4.168 -28.935 -6.788 1.00 37.22 84 LEU A N 1
ATOM 677 C CA . LEU A 1 84 ? 3.623 -27.689 -7.348 1.00 37.22 84 LEU A CA 1
ATOM 678 C C . LEU A 1 84 ? 2.548 -27.938 -8.410 1.00 37.22 84 LEU A C 1
ATOM 680 O O . LEU A 1 84 ? 1.545 -27.251 -8.393 1.00 37.22 84 LEU A O 1
ATOM 684 N N . ALA A 1 85 ? 2.669 -28.938 -9.286 1.00 34.50 85 ALA A N 1
ATOM 685 C CA . ALA A 1 85 ? 1.597 -29.259 -10.240 1.00 34.50 85 ALA A CA 1
ATOM 686 C C . ALA A 1 85 ? 0.341 -29.804 -9.529 1.00 34.50 85 ALA A C 1
ATOM 688 O O . ALA A 1 85 ? -0.782 -29.453 -9.890 1.00 34.50 85 ALA A O 1
ATOM 689 N N . ALA A 1 86 ? 0.524 -30.596 -8.466 1.00 36.53 86 ALA A N 1
ATOM 690 C CA . ALA A 1 86 ? -0.558 -31.042 -7.588 1.00 36.53 86 ALA A CA 1
ATOM 691 C C . ALA A 1 86 ? -1.136 -29.886 -6.745 1.00 36.53 86 ALA A C 1
ATOM 693 O O . ALA A 1 86 ? -2.351 -29.792 -6.590 1.00 36.53 86 ALA A O 1
ATOM 694 N N . ALA A 1 87 ? -0.296 -28.957 -6.278 1.00 36.72 87 ALA A N 1
ATOM 695 C CA . ALA A 1 87 ? -0.697 -27.747 -5.562 1.00 36.72 87 ALA A CA 1
ATOM 696 C C . ALA A 1 87 ? -1.340 -26.709 -6.487 1.00 36.72 87 ALA A C 1
ATOM 698 O O . ALA A 1 87 ? -2.217 -25.994 -6.036 1.00 36.72 87 ALA A O 1
ATOM 699 N N . LEU A 1 88 ? -0.979 -26.655 -7.771 1.00 33.44 88 LEU A N 1
ATOM 700 C CA . LEU A 1 88 ? -1.583 -25.808 -8.804 1.00 33.44 88 LEU A CA 1
ATOM 701 C C . LEU A 1 88 ? -2.947 -26.365 -9.230 1.00 33.44 88 LEU A C 1
ATOM 703 O O . LEU A 1 88 ? -3.889 -25.597 -9.404 1.00 33.44 88 LEU A O 1
ATOM 707 N N . LYS A 1 89 ? -3.095 -27.699 -9.302 1.00 33.44 89 LYS A N 1
ATOM 708 C CA . LYS A 1 89 ? -4.399 -28.369 -9.475 1.00 33.44 89 LYS A CA 1
ATOM 709 C C . LYS A 1 89 ? -5.304 -28.194 -8.248 1.00 33.44 89 LYS A C 1
ATOM 711 O O . LYS A 1 89 ? -6.501 -27.974 -8.410 1.00 33.44 89 LYS A O 1
ATOM 716 N N . ALA A 1 90 ? -4.744 -28.226 -7.035 1.00 37.78 90 ALA A N 1
ATOM 717 C CA . ALA A 1 90 ? -5.454 -27.860 -5.806 1.00 37.78 90 ALA A CA 1
ATOM 718 C C . ALA A 1 90 ? -5.713 -26.338 -5.702 1.00 37.78 90 ALA A C 1
ATOM 720 O O . ALA A 1 90 ? -6.714 -25.923 -5.123 1.00 37.78 90 ALA A O 1
ATOM 721 N N . ALA A 1 91 ? -4.880 -25.505 -6.339 1.00 34.84 91 ALA A N 1
ATOM 722 C CA . ALA A 1 91 ? -5.030 -24.054 -6.490 1.00 34.84 91 ALA A CA 1
ATOM 723 C C . ALA A 1 91 ? -5.952 -23.656 -7.657 1.00 34.84 91 ALA A C 1
ATOM 725 O O . ALA A 1 91 ? -5.886 -22.534 -8.167 1.00 34.84 91 ALA A O 1
ATOM 726 N N . GLY A 1 92 ? -6.904 -24.524 -8.024 1.00 30.39 92 GLY A N 1
ATOM 727 C CA . GLY A 1 92 ? -8.085 -24.129 -8.796 1.00 30.39 92 GLY A CA 1
ATOM 728 C C . GLY A 1 92 ? -8.829 -22.933 -8.175 1.00 30.39 92 GLY A C 1
ATOM 729 O O . GLY A 1 92 ? -9.527 -22.206 -8.887 1.00 30.39 92 GLY A O 1
ATOM 730 N N . THR A 1 93 ? -8.598 -22.667 -6.889 1.00 35.97 93 THR A N 1
ATOM 731 C CA . THR A 1 93 ? -8.783 -21.381 -6.217 1.00 35.97 93 THR A CA 1
ATOM 732 C C . THR A 1 93 ? -7.435 -20.667 -6.073 1.00 35.97 93 THR A C 1
ATOM 734 O O . THR A 1 93 ? -6.660 -20.954 -5.161 1.00 35.97 93 THR A O 1
ATOM 737 N N . VAL A 1 94 ? -7.164 -19.669 -6.922 1.00 39.00 94 VAL A N 1
ATOM 738 C CA . VAL A 1 94 ? -6.158 -18.640 -6.613 1.00 39.00 94 VAL A CA 1
ATOM 739 C C . VAL A 1 94 ? -6.672 -17.900 -5.382 1.00 39.00 94 VAL A C 1
ATOM 741 O O . VAL A 1 94 ? -7.418 -16.927 -5.485 1.00 39.00 94 VAL A O 1
ATOM 744 N N . SER A 1 95 ? -6.343 -18.396 -4.192 1.00 45.06 95 SER A N 1
ATOM 745 C CA . SER A 1 95 ? -6.565 -17.640 -2.970 1.00 45.06 95 SER A CA 1
ATOM 746 C C . SER A 1 95 ? -5.575 -16.491 -2.986 1.00 45.06 95 SER A C 1
ATOM 748 O O . SER A 1 95 ? -4.415 -16.649 -2.617 1.00 45.06 95 SER A O 1
ATOM 750 N N . LYS A 1 96 ? -6.021 -15.333 -3.476 1.00 63.84 96 LYS A N 1
ATOM 751 C CA . LYS A 1 96 ? -5.252 -14.097 -3.370 1.00 63.84 96 LYS A CA 1
ATOM 752 C C . LYS A 1 96 ? -4.980 -13.868 -1.884 1.00 63.84 96 LYS A C 1
ATOM 754 O O . LYS A 1 96 ? -5.922 -13.696 -1.112 1.00 63.84 96 LYS A O 1
ATOM 759 N N . TYR A 1 97 ? -3.708 -13.908 -1.488 1.00 78.44 97 TYR A N 1
ATOM 760 C CA . TYR A 1 97 ? -3.293 -13.473 -0.160 1.00 78.44 97 TYR A CA 1
ATOM 761 C C . TYR A 1 97 ? -3.756 -12.029 -0.004 1.00 78.44 97 TYR A C 1
ATOM 763 O O . TYR A 1 97 ? -3.472 -11.176 -0.854 1.00 78.44 97 TYR A O 1
ATOM 771 N N . SER A 1 98 ? -4.545 -11.771 1.028 1.00 85.94 98 SER A N 1
ATOM 772 C CA . SER A 1 98 ? -5.066 -10.441 1.281 1.00 85.94 98 SER A CA 1
ATOM 773 C C . SER A 1 98 ? -5.480 -10.243 2.723 1.00 85.94 98 SER A C 1
ATOM 775 O O . SER A 1 98 ? -5.959 -11.166 3.385 1.00 85.94 98 SER A O 1
ATOM 777 N N . ILE A 1 99 ? -5.357 -8.994 3.159 1.00 89.94 99 ILE A N 1
ATOM 778 C CA . ILE A 1 99 ? -5.975 -8.485 4.375 1.00 89.94 99 ILE A CA 1
ATOM 779 C C . ILE A 1 99 ? -7.163 -7.634 3.950 1.00 89.94 99 ILE A C 1
ATOM 781 O O . ILE A 1 99 ? -6.992 -6.576 3.338 1.00 89.94 99 ILE A O 1
ATOM 785 N N . HIS A 1 100 ? -8.368 -8.087 4.272 1.00 92.75 100 HIS A N 1
ATOM 786 C CA . HIS A 1 100 ? -9.576 -7.288 4.114 1.00 92.75 100 HIS A CA 1
ATOM 787 C C . HIS A 1 100 ? -9.667 -6.319 5.284 1.00 92.75 100 HIS A C 1
ATOM 789 O O . HIS A 1 100 ? -9.588 -6.727 6.443 1.00 92.75 100 HIS A O 1
ATOM 795 N N . ILE A 1 101 ? -9.831 -5.033 4.992 1.00 92.81 101 ILE A N 1
ATOM 796 C CA . ILE A 1 101 ? -9.873 -3.987 6.009 1.00 92.81 101 ILE A CA 1
ATOM 797 C C . ILE A 1 101 ? -11.304 -3.509 6.120 1.00 92.81 101 ILE A C 1
ATOM 799 O O . ILE A 1 101 ? -11.862 -2.899 5.205 1.00 92.81 101 ILE A O 1
ATOM 803 N N . LYS A 1 102 ? -11.892 -3.773 7.279 1.00 92.94 102 LYS A N 1
ATOM 804 C CA . LYS A 1 102 ? -13.279 -3.464 7.584 1.00 92.94 102 LYS A CA 1
ATOM 805 C C . LYS A 1 102 ? -13.335 -2.402 8.670 1.00 92.94 102 LYS A C 1
ATOM 807 O O . LYS A 1 102 ? -12.647 -2.491 9.681 1.00 92.94 102 LYS A O 1
ATOM 812 N N . MET A 1 103 ? -14.161 -1.386 8.477 1.00 88.12 103 MET A N 1
ATOM 813 C CA . MET A 1 103 ? -14.461 -0.379 9.485 1.00 88.12 103 MET A CA 1
ATOM 814 C C . MET A 1 103 ? -15.727 -0.764 10.246 1.00 88.12 103 MET A C 1
ATOM 816 O O . MET A 1 103 ? -16.737 -1.123 9.640 1.00 88.12 103 MET A O 1
ATOM 820 N N . LEU A 1 104 ? -15.694 -0.641 11.573 1.00 82.62 104 LEU A N 1
ATOM 821 C CA . LEU A 1 104 ? -16.873 -0.849 12.413 1.00 82.62 104 LEU A CA 1
ATOM 822 C C . LEU A 1 104 ? -17.779 0.388 12.371 1.00 82.62 104 LEU A C 1
ATOM 824 O O . LEU A 1 104 ? -17.365 1.485 12.755 1.00 82.62 104 LEU A O 1
ATOM 828 N N . ILE A 1 105 ? -19.026 0.212 11.931 1.00 75.25 105 ILE A N 1
ATOM 829 C CA . ILE A 1 105 ? -20.015 1.290 11.835 1.00 75.25 105 ILE A CA 1
ATOM 830 C C . ILE A 1 105 ? -20.581 1.578 13.233 1.00 75.25 105 ILE A C 1
ATOM 832 O O . ILE A 1 105 ? -21.164 0.706 13.881 1.00 75.25 105 ILE A O 1
ATOM 836 N N . LYS A 1 106 ? -20.443 2.822 13.712 1.00 64.50 106 LYS A N 1
ATOM 837 C CA . LYS A 1 106 ? -21.061 3.255 14.976 1.00 64.50 106 LYS A CA 1
ATOM 838 C C . LYS A 1 106 ? -22.592 3.212 14.858 1.00 64.50 106 LYS A C 1
ATOM 840 O O . LYS A 1 106 ? -23.148 3.706 13.886 1.00 64.50 106 LYS A O 1
ATOM 845 N N . GLY A 1 107 ? -23.269 2.649 15.860 1.00 61.06 107 GLY A N 1
ATOM 846 C CA . GLY A 1 107 ? -24.737 2.675 15.973 1.00 61.06 107 GLY A CA 1
ATOM 847 C C . GLY A 1 107 ? -25.474 1.418 15.498 1.00 61.06 107 GLY A C 1
ATOM 848 O O . GLY A 1 107 ? -26.639 1.248 15.837 1.00 61.06 107 GLY A O 1
ATOM 849 N N . LYS A 1 108 ? -24.809 0.487 14.803 1.00 62.00 108 LYS A N 1
ATOM 850 C CA . LYS A 1 108 ? -25.350 -0.853 14.517 1.00 62.00 108 LYS A CA 1
ATOM 851 C C . LYS A 1 108 ? -24.395 -1.898 15.083 1.00 62.00 108 LYS A C 1
ATOM 853 O O . LYS A 1 108 ? -23.263 -2.009 14.617 1.00 62.00 108 LYS A O 1
ATOM 858 N N . LYS A 1 109 ? -24.818 -2.621 16.129 1.00 66.06 109 LYS A N 1
ATOM 859 C CA . LYS A 1 109 ? -23.984 -3.625 16.819 1.00 66.06 109 LYS A CA 1
ATOM 860 C C . LYS A 1 109 ? -23.383 -4.598 15.797 1.00 66.06 109 LYS A C 1
ATOM 862 O O . LYS A 1 109 ? -24.110 -5.357 15.172 1.00 66.06 109 LYS A O 1
ATOM 867 N N . GLY A 1 110 ? -22.059 -4.557 15.644 1.00 65.75 110 GLY A N 1
ATOM 868 C CA . GLY A 1 110 ? -21.306 -5.490 14.800 1.00 65.75 110 GLY A CA 1
ATOM 869 C C . GLY A 1 110 ? -21.373 -5.241 13.291 1.00 65.75 110 GLY A C 1
ATOM 870 O O . GLY A 1 110 ? -20.855 -6.062 12.545 1.00 65.75 110 GLY A O 1
ATOM 871 N N . ALA A 1 111 ? -21.974 -4.142 12.821 1.00 80.69 111 ALA A N 1
ATOM 872 C CA . ALA A 1 111 ? -21.983 -3.844 11.392 1.00 80.69 111 ALA A CA 1
ATOM 873 C C . ALA A 1 111 ? -20.587 -3.407 10.917 1.00 80.69 111 ALA A C 1
ATOM 875 O O . ALA A 1 111 ? -19.989 -2.473 11.460 1.00 80.69 111 ALA A O 1
ATOM 876 N N . GLU A 1 112 ? -20.088 -4.076 9.883 1.00 88.88 112 GLU A N 1
ATOM 877 C CA . GLU A 1 112 ? -18.768 -3.864 9.294 1.00 88.88 112 GLU A CA 1
ATOM 878 C C . GLU A 1 112 ? -18.910 -3.403 7.845 1.00 88.88 112 GLU A C 1
ATOM 880 O O . GLU A 1 112 ? -19.724 -3.935 7.091 1.00 88.88 112 GLU A O 1
ATOM 885 N N . LYS A 1 113 ? -18.111 -2.412 7.447 1.00 88.81 113 LYS A N 1
ATOM 886 C CA . LYS A 1 113 ? -18.005 -1.957 6.059 1.00 88.81 113 LYS A CA 1
ATOM 887 C C . LYS A 1 113 ? -16.585 -2.162 5.570 1.00 88.81 113 LYS A C 1
ATOM 889 O O . LYS A 1 113 ? -15.663 -1.621 6.170 1.00 88.81 113 LYS A O 1
ATOM 894 N N . GLU A 1 114 ? -16.405 -2.899 4.483 1.00 90.88 114 GLU A N 1
ATOM 895 C CA . GLU A 1 114 ? -15.098 -3.000 3.837 1.00 90.88 114 GLU A CA 1
ATOM 896 C C . GLU A 1 114 ? -14.691 -1.640 3.257 1.00 90.88 114 GLU A C 1
ATOM 898 O O . GLU A 1 114 ? -15.469 -0.986 2.558 1.00 90.88 114 GLU A O 1
ATOM 903 N N . ILE A 1 115 ? -13.490 -1.186 3.611 1.00 89.25 115 ILE A N 1
ATOM 904 C CA . ILE A 1 115 ? -12.943 0.113 3.199 1.00 89.25 115 ILE A CA 1
ATOM 905 C C . ILE A 1 115 ? -11.710 -0.023 2.304 1.00 89.25 115 ILE A C 1
ATOM 907 O O . ILE A 1 115 ? -11.325 0.956 1.667 1.00 89.25 115 ILE A O 1
ATOM 911 N N . GLY A 1 116 ? -11.115 -1.216 2.238 1.00 87.00 116 GLY A N 1
ATOM 912 C CA . GLY A 1 116 ? -9.981 -1.514 1.376 1.00 87.00 116 GLY A CA 1
ATOM 913 C C . GLY A 1 116 ? -9.500 -2.954 1.520 1.00 87.00 116 GLY A C 1
ATOM 914 O O . GLY A 1 116 ? -9.864 -3.659 2.463 1.00 87.00 116 GLY A O 1
ATOM 915 N N . ILE A 1 117 ? -8.658 -3.366 0.579 1.00 88.25 117 ILE A N 1
ATOM 916 C CA . ILE A 1 117 ? -8.007 -4.674 0.557 1.00 88.25 117 ILE A CA 1
ATOM 917 C C . ILE A 1 117 ? -6.512 -4.429 0.375 1.00 88.25 117 ILE A C 1
ATOM 919 O O . ILE A 1 117 ? -6.108 -3.653 -0.490 1.00 88.25 117 ILE A O 1
ATOM 923 N N . VAL A 1 118 ? -5.694 -5.082 1.196 1.00 86.00 118 VAL A N 1
ATOM 924 C CA . VAL A 1 118 ? -4.236 -5.079 1.055 1.00 86.00 118 VAL A CA 1
ATOM 925 C C . VAL A 1 118 ? -3.792 -6.409 0.488 1.00 86.00 118 VAL A C 1
ATOM 927 O O . VAL A 1 118 ? -4.081 -7.451 1.070 1.00 86.00 118 VAL A O 1
ATOM 930 N N . HIS A 1 119 ? -3.052 -6.362 -0.615 1.00 84.38 119 HIS A N 1
ATOM 931 C CA . HIS A 1 119 ? -2.404 -7.526 -1.203 1.00 84.38 119 HIS A CA 1
ATOM 932 C C . HIS A 1 119 ? -0.912 -7.494 -0.854 1.00 84.38 119 HIS A C 1
ATOM 934 O O . HIS A 1 119 ? -0.183 -6.675 -1.423 1.00 84.38 119 HIS A O 1
ATOM 940 N N . PRO A 1 120 ? -0.436 -8.330 0.089 1.00 80.25 120 PRO A N 1
ATOM 941 C CA . PRO A 1 120 ? 0.984 -8.402 0.394 1.00 80.25 120 PRO A CA 1
ATOM 942 C C . PRO A 1 120 ? 1.775 -8.870 -0.832 1.00 80.25 120 PRO A C 1
ATOM 944 O O . PRO A 1 120 ? 1.316 -9.693 -1.626 1.00 80.25 120 PRO A O 1
ATOM 947 N N . ARG A 1 121 ? 3.002 -8.369 -0.964 1.00 73.88 121 ARG A N 1
ATOM 948 C CA . ARG A 1 121 ? 4.005 -8.930 -1.880 1.00 73.88 121 ARG A CA 1
ATOM 949 C C . ARG A 1 121 ? 4.824 -9.996 -1.154 1.00 73.88 121 ARG A C 1
ATOM 951 O O . ARG A 1 121 ? 4.613 -10.240 0.032 1.00 73.88 121 ARG A O 1
ATOM 958 N N . GLU A 1 122 ? 5.747 -10.657 -1.857 1.00 67.12 122 GLU A N 1
ATOM 959 C CA . GLU A 1 122 ? 6.655 -11.622 -1.214 1.00 67.12 122 GLU A CA 1
ATOM 960 C C . GLU A 1 122 ? 7.368 -10.987 -0.018 1.00 67.12 122 GLU A C 1
ATOM 962 O O . GLU A 1 122 ? 7.363 -11.548 1.073 1.00 67.12 122 GLU A O 1
ATOM 967 N N . ARG A 1 123 ? 7.871 -9.764 -0.210 1.00 68.00 123 ARG A N 1
ATOM 968 C CA . ARG A 1 123 ? 8.420 -8.898 0.835 1.00 68.00 123 ARG A CA 1
ATOM 969 C C . ARG A 1 123 ? 7.431 -7.824 1.263 1.00 68.00 123 ARG A C 1
ATOM 971 O O . ARG A 1 123 ? 6.309 -7.742 0.768 1.00 68.00 123 ARG A O 1
ATOM 978 N N . PHE A 1 124 ? 7.881 -6.977 2.182 1.00 72.25 124 PHE A N 1
ATOM 979 C CA . PHE A 1 124 ? 7.108 -5.846 2.657 1.00 72.25 124 PHE A CA 1
ATOM 980 C C . PHE A 1 124 ? 6.702 -4.916 1.524 1.00 72.25 124 PHE A C 1
ATOM 982 O O . PHE A 1 124 ? 7.535 -4.316 0.850 1.00 72.25 124 PHE A O 1
ATOM 989 N N . SER A 1 125 ? 5.395 -4.760 1.383 1.00 76.06 125 SER A N 1
ATOM 990 C CA . SER A 1 125 ? 4.781 -3.697 0.604 1.00 76.06 125 SER A CA 1
ATOM 991 C C . SER A 1 125 ? 4.106 -2.719 1.549 1.00 76.06 125 SER A C 1
ATOM 993 O O . SER A 1 125 ? 3.316 -3.136 2.405 1.00 76.06 125 SER A O 1
ATOM 995 N N . PHE A 1 126 ? 4.390 -1.432 1.369 1.00 80.88 126 PHE A N 1
ATOM 996 C CA . PHE A 1 126 ? 3.577 -0.381 1.958 1.00 80.88 126 PHE A CA 1
ATOM 997 C C . PHE A 1 126 ? 2.311 -0.201 1.137 1.00 80.88 126 PHE A C 1
ATOM 999 O O . PHE A 1 126 ? 2.349 -0.107 -0.087 1.00 80.88 126 PHE A O 1
ATOM 1006 N N . ASN A 1 127 ? 1.193 -0.151 1.838 1.00 83.56 127 ASN A N 1
ATOM 1007 C CA . ASN A 1 127 ? -0.114 0.108 1.283 1.00 83.56 127 ASN A CA 1
ATOM 1008 C C . ASN A 1 127 ? -0.659 1.348 1.972 1.00 83.56 127 ASN A C 1
ATOM 1010 O O . ASN A 1 127 ? -0.600 1.461 3.199 1.00 83.56 127 ASN A O 1
ATOM 1014 N N . LEU A 1 128 ? -1.166 2.270 1.166 1.00 85.31 128 LEU A N 1
ATOM 1015 C CA . LEU A 1 128 ? -1.729 3.525 1.621 1.00 85.31 128 LEU A CA 1
ATOM 1016 C C . LEU A 1 128 ? -3.196 3.565 1.196 1.00 85.31 128 LEU A C 1
ATOM 1018 O O . LEU A 1 128 ? -3.499 3.426 0.014 1.00 85.31 128 LEU A O 1
ATOM 1022 N N . ILE A 1 129 ? -4.102 3.730 2.155 1.00 86.44 129 ILE A N 1
ATOM 1023 C CA . ILE A 1 129 ? -5.545 3.749 1.899 1.00 86.44 129 ILE A CA 1
ATOM 1024 C C . ILE A 1 129 ? -6.104 5.065 2.413 1.00 86.44 129 ILE A C 1
ATOM 1026 O O . ILE A 1 129 ? -5.990 5.366 3.602 1.00 86.44 129 ILE A O 1
ATOM 1030 N N . ASP A 1 130 ? -6.719 5.840 1.523 1.00 85.88 130 ASP A N 1
ATOM 1031 C CA . ASP A 1 130 ? -7.454 7.039 1.915 1.00 85.88 130 ASP A CA 1
ATOM 1032 C C . ASP A 1 130 ? -8.708 6.640 2.700 1.00 85.88 130 ASP A C 1
ATOM 1034 O O . ASP A 1 130 ? -9.621 5.988 2.177 1.00 85.88 130 ASP A O 1
ATOM 1038 N N . ILE A 1 131 ? -8.741 7.036 3.971 1.00 88.81 131 ILE A N 1
ATOM 1039 C CA . ILE A 1 131 ? -9.864 6.774 4.869 1.00 88.81 131 ILE A CA 1
ATOM 1040 C C . ILE A 1 131 ? -10.625 8.044 5.256 1.00 88.81 131 ILE A C 1
ATOM 1042 O O . ILE A 1 131 ? -11.582 7.964 6.027 1.00 88.81 131 ILE A O 1
ATOM 1046 N N . SER A 1 132 ? -10.250 9.199 4.700 1.00 85.75 132 SER A N 1
ATOM 1047 C CA . SER A 1 132 ? -10.858 10.501 4.997 1.00 85.75 132 SER A CA 1
ATOM 1048 C C . SER A 1 132 ? -12.377 10.484 4.802 1.00 85.75 132 SER A C 1
ATOM 1050 O O . SER A 1 132 ? -13.124 10.887 5.691 1.00 85.75 132 SER A O 1
ATOM 1052 N N . LYS A 1 133 ? -12.851 9.893 3.699 1.00 85.31 133 LYS A N 1
ATOM 1053 C CA . LYS A 1 133 ? -14.281 9.769 3.366 1.00 85.31 133 LYS A CA 1
ATOM 1054 C C . LYS A 1 133 ? -15.096 8.907 4.337 1.00 85.31 133 LYS A C 1
ATOM 1056 O O . LYS A 1 133 ? -16.323 8.929 4.293 1.00 85.31 133 LYS A O 1
ATOM 1061 N N . TYR A 1 134 ? -14.434 8.113 5.175 1.00 83.50 134 TYR A N 1
ATOM 1062 C CA . TYR A 1 134 ? -15.082 7.225 6.139 1.00 83.50 134 TYR A CA 1
ATOM 1063 C C . TYR A 1 134 ? -15.070 7.779 7.567 1.00 83.50 134 TYR A C 1
ATOM 1065 O O . TYR A 1 134 ? -15.698 7.197 8.452 1.00 83.50 134 TYR A O 1
ATOM 1073 N N . ILE A 1 135 ? -14.369 8.889 7.801 1.00 84.12 135 ILE A N 1
ATOM 1074 C CA . ILE A 1 135 ? -14.171 9.469 9.125 1.00 84.12 135 ILE A CA 1
ATOM 1075 C C . ILE A 1 135 ? -15.023 10.728 9.263 1.00 84.12 135 ILE A C 1
ATOM 1077 O O . ILE A 1 135 ? -14.900 11.680 8.495 1.00 84.12 135 ILE A O 1
ATOM 1081 N N . GLY A 1 136 ? -15.884 10.753 10.281 1.00 80.75 136 GLY A N 1
ATOM 1082 C CA . GLY A 1 136 ? -16.628 11.962 10.626 1.00 80.75 136 GLY A CA 1
ATOM 1083 C C . GLY A 1 136 ? -15.708 13.045 11.199 1.00 80.75 136 GLY A C 1
ATOM 1084 O O . GLY A 1 136 ? -14.798 12.739 11.967 1.00 80.75 136 GLY A O 1
ATOM 1085 N N . LYS A 1 137 ? -15.992 14.322 10.908 1.00 76.44 137 LYS A N 1
ATOM 1086 C CA . LYS A 1 137 ? -15.197 15.478 11.383 1.00 76.44 137 LYS A CA 1
ATOM 1087 C C . LYS A 1 137 ? -14.993 15.519 12.907 1.00 76.44 137 LYS A C 1
ATOM 1089 O O . LYS A 1 137 ? -13.994 16.044 13.377 1.00 76.44 137 LYS A O 1
ATOM 1094 N N . THR A 1 138 ? -15.935 14.975 13.676 1.00 80.75 138 THR A N 1
ATOM 1095 C CA . THR A 1 138 ? -15.920 14.955 15.151 1.00 80.75 138 THR A CA 1
ATOM 1096 C C . THR A 1 138 ? -15.504 13.601 15.736 1.00 80.75 138 THR A C 1
ATOM 1098 O O . THR A 1 138 ? -15.567 13.385 16.947 1.00 80.75 138 THR A O 1
ATOM 1101 N N . GLN A 1 139 ? -15.108 12.642 14.896 1.00 85.81 139 GLN A N 1
ATOM 1102 C CA . GLN A 1 139 ? -14.801 11.290 15.337 1.00 85.81 139 GLN A CA 1
ATOM 1103 C C . GLN A 1 139 ? -13.448 11.243 16.060 1.00 85.81 139 GLN A C 1
ATOM 1105 O O . GLN A 1 139 ? -12.407 11.478 15.465 1.00 85.81 139 GLN A O 1
ATOM 1110 N N . GLN A 1 140 ? -13.464 10.874 17.343 1.00 88.44 140 GLN A N 1
ATOM 1111 C CA . GLN A 1 140 ? -12.252 10.805 18.178 1.00 88.44 140 GLN A CA 1
ATOM 1112 C C . GLN A 1 140 ? -11.438 9.514 18.009 1.00 88.44 140 GLN A C 1
ATOM 1114 O O . GLN A 1 140 ? -10.246 9.479 18.305 1.00 88.44 140 GLN A O 1
ATOM 1119 N N . SER A 1 141 ? -12.085 8.431 17.575 1.00 90.12 141 SER A N 1
ATOM 1120 C CA . SER A 1 141 ? -11.441 7.127 17.419 1.00 90.12 141 SER A CA 1
ATOM 1121 C C . SER A 1 141 ? -11.928 6.385 16.186 1.00 90.12 141 SER A C 1
ATOM 1123 O O . SER A 1 141 ? -13.097 6.477 15.798 1.00 90.12 141 SER A O 1
ATOM 1125 N N . LEU A 1 142 ? -11.024 5.619 15.589 1.00 89.94 142 LEU A N 1
ATOM 1126 C CA . LEU A 1 142 ? -11.280 4.713 14.479 1.0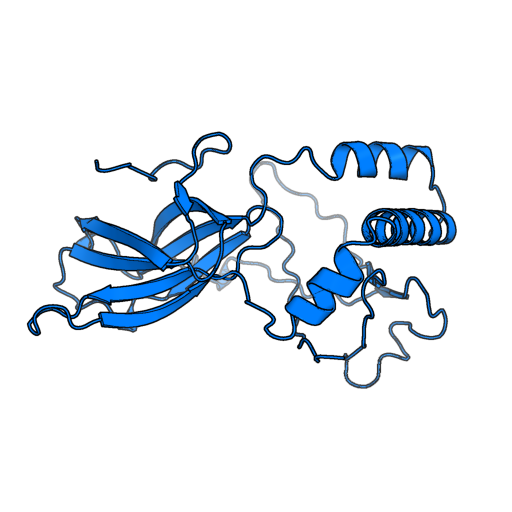0 89.94 142 LEU A CA 1
ATOM 1127 C C . LEU A 1 142 ? -11.153 3.278 14.982 1.00 89.94 142 LEU A C 1
ATOM 1129 O O . LEU A 1 142 ? -10.200 2.954 15.686 1.00 89.94 142 LEU A O 1
ATOM 1133 N N . ARG A 1 143 ? -12.104 2.415 14.620 1.00 91.44 143 ARG A N 1
ATOM 1134 C CA . ARG A 1 143 ? -12.034 0.983 14.916 1.00 91.44 143 ARG A CA 1
ATOM 1135 C C . ARG A 1 143 ? -12.090 0.188 13.623 1.00 91.44 143 ARG A C 1
ATOM 1137 O O . ARG A 1 143 ? -13.041 0.338 12.854 1.00 91.44 143 ARG A O 1
ATOM 1144 N N . LEU A 1 144 ? -11.086 -0.651 13.422 1.00 92.88 144 LEU A N 1
ATOM 1145 C CA . LEU A 1 144 ? -10.939 -1.503 12.253 1.00 92.88 144 LEU A CA 1
ATOM 1146 C C . LEU A 1 144 ? -10.943 -2.975 12.661 1.00 92.88 144 LEU A C 1
ATOM 1148 O O . LEU A 1 144 ? -10.561 -3.331 13.778 1.00 92.88 144 LEU A O 1
ATOM 1152 N N . VAL A 1 145 ? -11.348 -3.819 11.725 1.00 93.31 145 VAL A N 1
ATOM 1153 C CA . VAL A 1 145 ? -11.140 -5.259 11.746 1.00 93.31 145 VAL A CA 1
ATOM 1154 C C . VAL A 1 145 ? -10.374 -5.619 10.485 1.00 93.31 145 VAL A C 1
ATOM 1156 O O . VAL A 1 145 ? -10.812 -5.308 9.381 1.00 93.31 145 VAL A O 1
ATOM 1159 N N . LEU A 1 146 ? -9.218 -6.238 10.663 1.00 93.81 146 LEU A N 1
ATOM 1160 C CA . LEU A 1 146 ? -8.431 -6.819 9.586 1.00 93.81 146 LEU A CA 1
ATOM 1161 C C . LEU A 1 146 ? -8.741 -8.310 9.539 1.00 93.81 146 LEU A C 1
ATOM 1163 O O . LEU A 1 146 ? -8.765 -8.946 10.590 1.00 93.81 146 LEU A O 1
ATOM 1167 N N . GLU A 1 147 ? -8.989 -8.848 8.351 1.00 93.12 147 GLU A N 1
ATOM 1168 C CA . GLU A 1 147 ? -9.322 -10.258 8.143 1.00 93.12 147 GLU A CA 1
ATOM 1169 C C . GLU A 1 147 ? -8.417 -10.881 7.083 1.00 93.12 147 GLU A C 1
ATOM 1171 O O . GLU A 1 147 ? -8.308 -10.363 5.969 1.00 93.12 147 GLU A O 1
ATOM 1176 N N . TRP A 1 148 ? -7.768 -11.987 7.439 1.00 91.44 148 TRP A N 1
ATOM 1177 C CA . TRP A 1 148 ? -6.800 -12.671 6.587 1.00 91.44 148 TRP A CA 1
ATOM 1178 C C . TRP A 1 148 ? -7.482 -13.727 5.726 1.00 91.44 148 TRP A C 1
ATOM 1180 O O . TRP A 1 148 ? -8.185 -14.605 6.225 1.00 91.44 148 TRP A O 1
ATOM 1190 N N . THR A 1 149 ? -7.221 -13.701 4.421 1.00 86.44 149 THR A N 1
ATOM 1191 C CA . THR A 1 149 ? -7.704 -14.747 3.503 1.00 86.44 149 THR A CA 1
ATOM 1192 C C . THR A 1 149 ? -6.779 -15.958 3.434 1.00 86.44 149 THR A C 1
ATOM 1194 O O . THR A 1 149 ? -7.226 -17.037 3.046 1.00 86.44 149 THR A O 1
ATOM 1197 N N . GLN A 1 150 ? -5.503 -15.783 3.790 1.00 84.19 150 GLN A N 1
ATOM 1198 C CA . GLN A 1 150 ? -4.432 -16.784 3.756 1.00 84.19 150 GLN A CA 1
ATOM 1199 C C . GLN A 1 150 ? -3.323 -16.435 4.766 1.00 84.19 150 GLN A C 1
ATOM 1201 O O . GLN A 1 150 ? -3.262 -15.275 5.180 1.00 84.19 150 GLN A O 1
ATOM 1206 N N . PRO A 1 151 ? -2.417 -17.369 5.116 1.00 85.31 151 PRO A N 1
ATOM 1207 C CA . PRO A 1 151 ? -1.327 -17.107 6.056 1.00 85.31 151 PRO A CA 1
ATOM 1208 C C . PRO A 1 151 ? -0.319 -16.063 5.545 1.00 85.31 151 PRO A C 1
ATOM 1210 O O . PRO A 1 151 ? 0.295 -16.270 4.500 1.00 85.31 151 PRO A O 1
ATOM 1213 N N . HIS A 1 152 ? -0.153 -14.929 6.232 1.00 85.56 152 HIS A N 1
ATOM 1214 C CA . HIS A 1 152 ? 0.880 -13.923 5.923 1.00 85.56 152 HIS A CA 1
ATOM 1215 C C . HIS A 1 152 ? 1.056 -12.876 7.036 1.00 85.56 152 HIS A C 1
ATOM 1217 O O . HIS A 1 152 ? 0.268 -12.769 7.975 1.00 85.56 152 HIS A O 1
ATOM 1223 N N . ASN A 1 153 ? 2.103 -12.058 6.907 1.00 87.31 153 ASN A N 1
ATOM 1224 C CA . ASN A 1 153 ? 2.607 -11.203 7.976 1.00 87.31 153 ASN A CA 1
ATOM 1225 C C . ASN A 1 153 ? 2.146 -9.749 7.843 1.00 87.31 153 ASN A C 1
ATOM 1227 O O . ASN A 1 153 ? 2.171 -9.169 6.754 1.00 87.31 153 ASN A O 1
ATOM 1231 N N . LEU A 1 154 ? 1.837 -9.134 8.984 1.00 88.75 154 LEU A N 1
ATOM 1232 C CA . LEU A 1 154 ? 1.653 -7.694 9.158 1.00 88.75 154 LEU A CA 1
ATOM 1233 C C . LEU A 1 154 ? 2.737 -7.169 10.105 1.00 88.75 154 LEU A C 1
ATOM 1235 O O . LEU A 1 154 ? 2.801 -7.582 11.261 1.00 88.75 154 LEU A O 1
ATOM 1239 N N . SER A 1 155 ? 3.585 -6.254 9.632 1.00 86.00 155 SER A N 1
ATOM 1240 C CA . SER A 1 155 ? 4.664 -5.672 10.449 1.00 86.00 155 SER A CA 1
ATOM 1241 C C . SER A 1 155 ? 4.306 -4.313 11.032 1.00 86.00 155 SER A C 1
ATOM 1243 O O . SER A 1 155 ? 4.855 -3.913 12.048 1.00 86.00 155 SER A O 1
ATOM 1245 N N . PHE A 1 156 ? 3.439 -3.562 10.356 1.00 87.50 156 PHE A N 1
ATOM 1246 C CA . PHE A 1 156 ? 3.099 -2.207 10.766 1.00 87.50 156 PHE A CA 1
ATOM 1247 C C . PHE A 1 156 ? 1.693 -1.847 10.314 1.00 87.50 156 PHE A C 1
ATOM 1249 O O . PHE A 1 156 ? 1.292 -2.156 9.186 1.00 87.50 156 PHE A O 1
ATOM 1256 N N . ILE A 1 157 ? 0.984 -1.132 11.180 1.00 89.69 157 ILE A N 1
ATOM 1257 C CA . ILE A 1 157 ? -0.243 -0.440 10.825 1.00 89.69 157 ILE A CA 1
ATOM 1258 C C . ILE A 1 157 ? -0.333 0.875 11.591 1.00 89.69 157 ILE A C 1
ATOM 1260 O O . ILE A 1 157 ? -0.240 0.911 12.814 1.00 89.69 157 ILE A O 1
ATOM 1264 N N . GLY A 1 158 ? -0.552 1.965 10.869 1.00 89.38 158 GLY A N 1
ATOM 1265 C CA . GLY A 1 158 ? -0.593 3.295 11.457 1.00 89.38 158 GLY A CA 1
ATOM 1266 C C . GLY A 1 158 ? -1.448 4.261 10.661 1.00 89.38 158 GLY A C 1
ATOM 1267 O O . GLY A 1 158 ? -1.928 3.951 9.571 1.00 89.38 158 GLY A O 1
ATOM 1268 N N . LEU A 1 159 ? -1.624 5.453 11.220 1.00 87.75 159 LEU A N 1
ATOM 1269 C CA . LEU A 1 159 ? -2.269 6.568 10.542 1.00 87.75 159 LEU A CA 1
ATOM 1270 C C . LEU A 1 159 ? -1.224 7.604 10.147 1.00 87.75 159 LEU A C 1
ATOM 1272 O O . LEU A 1 159 ? -0.349 7.949 10.940 1.00 87.75 159 LEU A O 1
ATOM 1276 N N . ALA A 1 160 ? -1.350 8.124 8.934 1.00 86.19 160 ALA A N 1
ATOM 1277 C CA . ALA A 1 160 ? -0.548 9.229 8.434 1.00 86.19 160 ALA A CA 1
ATOM 1278 C C . ALA A 1 160 ? -1.460 10.382 8.011 1.00 86.19 160 ALA A C 1
ATOM 1280 O O . ALA A 1 160 ? -2.554 10.166 7.493 1.00 86.19 160 ALA A O 1
ATOM 1281 N N . ASN A 1 161 ? -0.998 11.615 8.214 1.00 80.25 161 ASN A N 1
ATOM 1282 C CA . ASN A 1 161 ? -1.607 12.773 7.572 1.00 80.25 161 ASN A CA 1
ATOM 1283 C C . ASN A 1 161 ? -1.011 12.931 6.180 1.00 80.25 161 ASN A C 1
ATOM 1285 O O . ASN A 1 161 ? 0.210 13.015 6.039 1.00 80.25 161 ASN A O 1
ATOM 1289 N N . SER A 1 162 ? -1.865 13.076 5.173 1.00 72.69 162 SER A N 1
ATOM 1290 C CA . SER A 1 162 ? -1.427 13.731 3.948 1.00 72.69 162 SER A CA 1
ATOM 1291 C C . SER A 1 162 ? -1.331 15.230 4.213 1.00 72.69 162 SER A C 1
ATOM 1293 O O . SER A 1 162 ? -2.341 15.932 4.298 1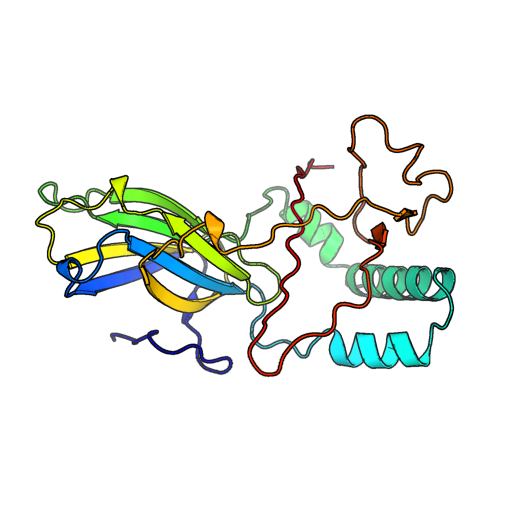.00 72.69 162 SER A O 1
ATOM 1295 N N . ASN A 1 163 ? -0.098 15.702 4.387 1.00 64.12 163 ASN A N 1
ATOM 1296 C CA . ASN A 1 163 ? 0.255 17.089 4.129 1.00 64.12 163 ASN A CA 1
ATOM 1297 C C . ASN A 1 163 ? 0.814 17.114 2.709 1.00 64.12 163 ASN A C 1
ATOM 1299 O O . ASN A 1 163 ? 2.010 16.849 2.549 1.00 64.12 163 ASN A O 1
ATOM 1303 N N . PRO A 1 164 ? -0.006 17.379 1.677 1.00 57.28 164 PRO A N 1
ATOM 1304 C CA . PRO A 1 164 ? 0.566 17.706 0.388 1.00 57.28 164 PRO A CA 1
ATOM 1305 C C . PRO A 1 164 ? 1.451 18.931 0.629 1.00 57.28 164 PRO A C 1
ATOM 1307 O O . PRO A 1 164 ? 0.960 20.007 0.972 1.00 57.28 164 PRO A O 1
ATOM 1310 N N . LYS A 1 165 ? 2.774 18.747 0.541 1.00 56.34 165 LYS A N 1
ATOM 1311 C CA . LYS A 1 165 ? 3.660 19.888 0.318 1.00 56.34 165 LYS A CA 1
ATOM 1312 C C . LYS A 1 165 ? 3.135 20.588 -0.926 1.00 56.34 165 LYS A C 1
ATOM 1314 O O . LYS A 1 165 ? 2.615 19.912 -1.816 1.00 56.34 165 LYS A O 1
ATOM 1319 N N . ASP A 1 166 ? 3.231 21.911 -0.943 1.00 57.75 166 ASP A N 1
ATOM 1320 C CA . ASP A 1 166 ? 2.797 22.706 -2.081 1.00 57.75 166 ASP A CA 1
ATOM 1321 C C . ASP A 1 166 ? 3.369 22.072 -3.354 1.00 57.75 166 ASP A C 1
ATOM 1323 O O . ASP A 1 166 ? 4.588 21.975 -3.507 1.00 57.75 166 ASP A O 1
ATOM 1327 N N . ILE A 1 167 ? 2.496 21.518 -4.202 1.00 60.03 167 ILE A N 1
ATOM 1328 C CA . ILE A 1 167 ? 2.913 20.715 -5.361 1.00 60.03 167 ILE A CA 1
ATOM 1329 C C . ILE A 1 167 ? 3.769 21.571 -6.302 1.00 60.03 167 ILE A C 1
ATOM 1331 O O . ILE A 1 167 ? 4.632 21.057 -7.004 1.00 60.03 167 ILE A O 1
ATOM 1335 N N . ASN A 1 168 ? 3.585 22.892 -6.214 1.00 62.62 168 ASN A N 1
ATOM 1336 C CA . ASN A 1 168 ? 4.340 23.920 -6.911 1.00 62.62 168 ASN A CA 1
ATOM 1337 C C . ASN A 1 168 ? 5.825 23.972 -6.500 1.00 62.62 168 ASN A C 1
ATOM 1339 O O . ASN A 1 168 ? 6.634 24.551 -7.215 1.00 62.62 168 ASN A O 1
ATOM 1343 N N . GLN A 1 169 ? 6.205 23.361 -5.372 1.00 68.56 169 GLN A N 1
ATOM 1344 C CA . GLN A 1 169 ? 7.595 23.233 -4.917 1.00 68.56 169 GLN A CA 1
ATOM 1345 C C . GLN A 1 169 ? 8.258 21.928 -5.385 1.00 68.56 169 GLN A C 1
ATOM 1347 O O . GLN A 1 169 ? 9.446 21.718 -5.134 1.00 68.56 169 GLN A O 1
ATOM 1352 N N . LEU A 1 170 ? 7.513 21.027 -6.037 1.00 71.62 170 LEU A N 1
ATOM 1353 C CA . LEU A 1 170 ? 8.046 19.783 -6.583 1.00 71.62 170 LEU A CA 1
ATOM 1354 C C . LEU A 1 170 ? 8.367 19.965 -8.066 1.00 71.62 170 LEU A C 1
ATOM 1356 O O . LEU A 1 170 ? 7.479 20.177 -8.889 1.00 71.62 170 LEU A O 1
ATOM 1360 N N . LYS A 1 171 ? 9.641 19.797 -8.430 1.00 74.19 171 LYS A N 1
ATOM 1361 C CA . LYS A 1 171 ? 10.016 19.586 -9.830 1.00 74.19 171 LYS A CA 1
ATOM 1362 C C . LYS A 1 171 ? 9.687 18.136 -10.188 1.00 74.19 171 LYS A C 1
ATOM 1364 O O . LYS A 1 171 ? 10.404 17.224 -9.786 1.00 74.19 171 LYS A O 1
ATOM 1369 N N . ILE A 1 172 ? 8.589 17.928 -10.909 1.00 80.75 172 ILE A N 1
ATOM 1370 C CA . ILE A 1 172 ? 8.223 16.614 -11.447 1.00 80.75 172 ILE A CA 1
ATOM 1371 C C . ILE A 1 172 ? 8.727 16.538 -12.881 1.00 80.75 172 ILE A C 1
ATOM 1373 O O . ILE A 1 172 ? 8.298 17.301 -13.743 1.00 80.75 172 ILE A O 1
ATOM 1377 N N . GLU A 1 173 ? 9.623 15.594 -13.133 1.00 82.56 173 GLU A N 1
ATOM 1378 C CA . GLU A 1 173 ? 10.139 15.314 -14.463 1.00 82.56 173 GLU A CA 1
ATOM 1379 C C . GLU A 1 173 ? 9.650 13.944 -14.927 1.00 82.56 173 GLU A C 1
ATOM 1381 O O . GLU A 1 173 ? 9.768 12.947 -14.211 1.00 82.56 173 GLU A O 1
ATOM 1386 N N . LYS A 1 174 ? 9.074 13.893 -16.131 1.00 86.56 174 LYS A N 1
ATOM 1387 C CA . LYS A 1 174 ? 8.625 12.638 -16.730 1.00 86.56 174 LYS A CA 1
ATOM 1388 C C . LYS A 1 174 ? 9.735 12.068 -17.603 1.00 86.56 174 LYS A C 1
ATOM 1390 O O . LYS A 1 174 ? 9.917 12.508 -18.738 1.00 86.56 174 LYS A O 1
ATOM 1395 N N . LEU A 1 175 ? 10.425 11.055 -17.087 1.00 85.56 175 LEU A N 1
ATOM 1396 C CA . LEU A 1 175 ? 11.421 10.316 -17.856 1.00 85.56 175 LEU A CA 1
ATOM 1397 C C . LEU A 1 175 ? 10.732 9.442 -18.908 1.00 85.56 175 LEU A C 1
ATOM 1399 O O . LEU A 1 175 ? 9.743 8.757 -18.629 1.00 85.56 175 LEU A O 1
ATOM 1403 N N . LYS A 1 176 ? 11.252 9.474 -20.134 1.00 86.56 176 LYS A N 1
ATOM 1404 C CA . LYS A 1 176 ? 10.795 8.600 -21.218 1.00 86.56 176 LYS A CA 1
ATOM 1405 C C . LYS A 1 176 ? 11.605 7.312 -21.199 1.00 86.56 176 LYS A C 1
ATOM 1407 O O . LYS A 1 176 ? 12.813 7.351 -21.014 1.00 86.56 176 LYS A O 1
ATOM 1412 N N . LEU A 1 177 ? 10.939 6.188 -21.435 1.00 86.75 177 LEU A N 1
ATOM 1413 C CA . LEU A 1 177 ? 11.589 4.891 -21.598 1.00 86.75 177 LEU A CA 1
ATOM 1414 C C . LEU A 1 177 ? 12.573 4.954 -22.782 1.00 86.75 177 LEU A C 1
ATOM 1416 O O . LEU A 1 177 ? 12.155 5.199 -23.920 1.00 86.75 177 LEU A O 1
ATOM 1420 N N . SER A 1 178 ? 13.870 4.775 -22.522 1.00 87.00 178 SER A N 1
ATOM 1421 C CA . SER A 1 178 ? 14.892 4.699 -23.575 1.00 87.00 178 SER A CA 1
ATOM 1422 C C . SER A 1 178 ? 14.960 3.296 -24.150 1.00 87.00 178 SER A C 1
ATOM 1424 O O . SER A 1 178 ? 14.996 3.143 -25.372 1.00 87.00 178 SER A O 1
ATOM 1426 N N . GLU A 1 179 ? 14.913 2.291 -23.277 1.00 86.19 179 GLU A N 1
ATOM 1427 C CA . GLU A 1 179 ? 15.101 0.896 -23.640 1.00 86.19 179 GLU A CA 1
ATOM 1428 C C . GLU A 1 179 ? 14.118 -0.031 -22.919 1.00 86.19 179 GLU A C 1
ATOM 1430 O O . GLU A 1 179 ? 13.805 0.142 -21.741 1.00 86.19 179 GLU A O 1
ATOM 1435 N N . LEU A 1 180 ? 13.646 -1.038 -23.655 1.00 87.44 180 LEU A N 1
ATOM 1436 C CA . LEU A 1 180 ? 12.861 -2.151 -23.145 1.00 87.44 180 LEU A CA 1
ATOM 1437 C C . LEU A 1 180 ? 13.388 -3.442 -23.748 1.00 87.44 180 LEU A C 1
ATOM 1439 O O . LEU A 1 180 ? 13.490 -3.553 -24.969 1.00 87.44 180 LEU A O 1
ATOM 1443 N N . ARG A 1 181 ? 13.685 -4.423 -22.897 1.00 83.31 181 ARG A N 1
ATOM 1444 C CA . ARG A 1 181 ? 14.115 -5.758 -23.321 1.00 83.31 181 ARG A CA 1
ATOM 1445 C C . ARG A 1 181 ? 13.272 -6.823 -22.6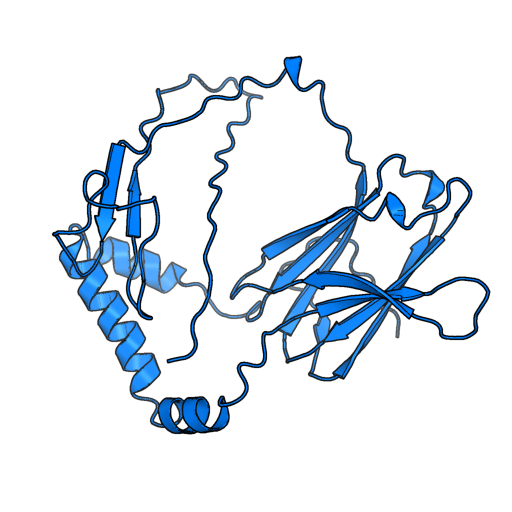47 1.00 83.31 181 ARG A C 1
ATOM 1447 O O . ARG A 1 181 ? 13.189 -6.860 -21.418 1.00 83.31 181 ARG A O 1
ATOM 1454 N N . HIS A 1 182 ? 12.698 -7.722 -23.437 1.00 84.50 182 HIS A N 1
ATOM 1455 C CA . HIS A 1 182 ? 12.052 -8.917 -22.912 1.00 84.50 182 HIS A CA 1
ATOM 1456 C C . HIS A 1 182 ? 13.063 -10.049 -22.728 1.00 84.50 182 HIS A C 1
ATOM 1458 O O . HIS A 1 182 ? 13.829 -10.377 -23.632 1.00 84.50 182 HIS A O 1
ATOM 1464 N N . SER A 1 183 ? 13.028 -10.687 -21.560 1.00 78.25 183 SER A N 1
ATOM 1465 C CA . SER A 1 183 ? 13.925 -11.796 -21.196 1.00 78.25 183 SER A CA 1
ATOM 1466 C C . SER A 1 183 ? 13.966 -12.953 -22.207 1.00 78.25 183 SER A C 1
ATOM 1468 O O . SER A 1 183 ? 15.024 -13.542 -22.410 1.00 78.25 183 SER A O 1
ATOM 1470 N N . HIS A 1 184 ? 12.830 -13.272 -22.837 1.00 77.56 184 HIS A N 1
ATOM 1471 C CA . HIS A 1 184 ? 12.666 -14.451 -23.702 1.00 77.56 184 HIS A CA 1
ATOM 1472 C C . HIS A 1 184 ? 12.280 -14.135 -25.153 1.00 77.56 184 HIS A C 1
ATOM 1474 O O . HIS A 1 184 ? 12.256 -15.039 -25.979 1.00 77.56 184 HIS A O 1
ATOM 1480 N N . ASN A 1 185 ? 11.952 -12.881 -25.476 1.00 75.75 185 ASN A N 1
ATOM 1481 C CA . ASN A 1 185 ? 11.415 -12.520 -26.789 1.00 75.75 185 ASN A CA 1
ATOM 1482 C C . ASN A 1 185 ? 12.111 -11.258 -27.305 1.00 75.75 185 ASN A C 1
ATOM 1484 O O . ASN A 1 185 ? 11.735 -10.146 -26.951 1.00 75.75 185 ASN A O 1
ATOM 1488 N N . ALA A 1 186 ? 13.139 -11.437 -28.130 1.00 75.44 186 ALA A N 1
ATOM 1489 C CA . ALA A 1 186 ? 13.929 -10.326 -28.657 1.00 75.44 186 ALA A CA 1
ATOM 1490 C C . ALA A 1 186 ? 13.112 -9.368 -29.545 1.00 75.44 186 ALA A C 1
ATOM 1492 O O . ALA A 1 186 ? 13.492 -8.207 -29.687 1.00 75.44 186 ALA A O 1
ATOM 1493 N N . ASP A 1 187 ? 11.978 -9.831 -30.077 1.00 78.44 187 ASP A N 1
ATOM 1494 C CA . ASP A 1 187 ? 11.092 -9.029 -30.919 1.00 78.44 187 ASP A CA 1
ATOM 1495 C C . ASP A 1 187 ? 10.208 -8.088 -30.097 1.00 78.44 187 ASP A C 1
ATOM 1497 O O . ASP A 1 187 ? 9.550 -7.222 -30.666 1.00 78.44 187 ASP A O 1
ATOM 1501 N N . VAL A 1 188 ? 10.186 -8.228 -28.765 1.00 77.62 188 VAL A N 1
ATOM 1502 C CA . VAL A 1 188 ? 9.492 -7.289 -27.885 1.00 77.62 188 VAL A CA 1
ATOM 1503 C C . VAL A 1 188 ? 10.468 -6.252 -27.333 1.00 77.62 188 VAL A C 1
ATOM 1505 O O . VAL A 1 188 ? 11.202 -6.494 -26.372 1.00 77.62 188 VAL A O 1
ATOM 1508 N N . ASN A 1 189 ? 10.431 -5.073 -27.947 1.00 79.00 189 ASN A N 1
ATOM 1509 C CA . ASN A 1 189 ? 11.138 -3.859 -27.558 1.00 79.00 189 ASN A CA 1
ATOM 1510 C C . ASN A 1 189 ? 10.148 -2.686 -27.392 1.00 79.00 189 ASN A C 1
ATOM 1512 O O . ASN A 1 189 ? 8.929 -2.867 -27.461 1.00 79.00 189 ASN A O 1
ATOM 1516 N N . LYS A 1 190 ? 10.652 -1.473 -27.127 1.00 77.81 190 LYS A N 1
ATOM 1517 C CA . LYS A 1 190 ? 9.782 -0.314 -26.856 1.00 77.81 190 LYS A CA 1
ATOM 1518 C C . LYS A 1 190 ? 8.897 0.054 -28.055 1.00 77.81 190 LYS A C 1
ATOM 1520 O O . LYS A 1 190 ? 7.803 0.571 -27.852 1.00 77.81 190 LYS A O 1
ATOM 1525 N N . ASP A 1 191 ? 9.376 -0.189 -29.274 1.00 79.44 191 ASP A N 1
ATOM 1526 C CA . ASP A 1 191 ? 8.725 0.232 -30.516 1.00 79.44 191 ASP A CA 1
ATOM 1527 C C . ASP A 1 191 ? 7.666 -0.787 -30.965 1.00 79.44 191 ASP A C 1
ATOM 1529 O O . ASP A 1 191 ? 6.704 -0.444 -31.650 1.00 79.44 191 ASP A O 1
ATOM 1533 N N . THR A 1 192 ? 7.804 -2.045 -30.543 1.00 75.00 192 THR A N 1
ATOM 1534 C CA . THR A 1 192 ? 6.886 -3.143 -30.884 1.00 75.00 192 THR A CA 1
ATOM 1535 C C . THR A 1 192 ? 5.783 -3.361 -29.849 1.00 75.00 192 THR A C 1
ATOM 1537 O O . THR A 1 192 ? 4.891 -4.185 -30.067 1.00 75.00 192 THR A O 1
ATOM 1540 N N . LEU A 1 193 ? 5.824 -2.649 -28.719 1.00 74.00 193 LEU A N 1
ATOM 1541 C CA . LEU A 1 193 ? 4.871 -2.792 -27.623 1.00 74.00 193 LEU A CA 1
ATOM 1542 C C . LEU A 1 193 ? 3.524 -2.151 -27.992 1.00 74.00 193 LEU A C 1
ATOM 1544 O O . LEU A 1 193 ? 3.232 -0.996 -27.673 1.00 74.00 193 LEU A O 1
ATOM 1548 N N . LYS A 1 194 ? 2.695 -2.903 -28.722 1.00 59.75 194 LYS A N 1
ATOM 1549 C CA . LYS A 1 194 ? 1.366 -2.457 -29.156 1.00 59.75 194 LYS A CA 1
ATOM 1550 C C . LYS A 1 194 ? 0.517 -2.102 -27.932 1.00 59.75 194 LYS A C 1
ATOM 1552 O O . LYS A 1 194 ? 0.347 -2.910 -27.026 1.00 59.75 194 LYS A O 1
ATOM 1557 N N . ASN A 1 195 ? -0.017 -0.882 -27.913 1.00 67.19 195 ASN A N 1
ATOM 1558 C CA . ASN A 1 195 ? -0.889 -0.346 -26.859 1.00 67.19 195 ASN A CA 1
ATOM 1559 C C . ASN A 1 195 ? -0.287 -0.289 -25.440 1.00 67.19 195 ASN A C 1
ATOM 1561 O O . ASN A 1 195 ? -1.022 -0.041 -24.489 1.00 67.19 195 ASN A O 1
ATOM 1565 N N . GLY A 1 196 ? 1.028 -0.470 -25.273 1.00 70.62 196 GLY A N 1
ATOM 1566 C CA . GLY A 1 196 ? 1.642 -0.448 -23.940 1.00 70.62 196 GLY A CA 1
ATOM 1567 C C . GLY A 1 196 ? 1.371 -1.705 -23.101 1.00 70.62 196 GLY A C 1
ATOM 1568 O O . GLY A 1 196 ? 1.661 -1.701 -21.907 1.00 70.62 196 GLY A O 1
ATOM 1569 N N . GLU A 1 197 ? 0.841 -2.771 -23.709 1.00 77.25 197 GLU A N 1
ATOM 1570 C CA . GLU A 1 197 ? 0.553 -4.038 -23.040 1.00 77.25 197 GLU A CA 1
ATOM 1571 C C . GLU A 1 197 ? 1.497 -5.145 -23.510 1.00 77.25 197 GLU A C 1
ATOM 1573 O O . GLU A 1 197 ? 1.894 -5.215 -24.674 1.00 77.25 197 GLU A O 1
ATOM 1578 N N . ILE A 1 198 ? 1.856 -6.026 -22.583 1.00 80.50 198 ILE A N 1
ATOM 1579 C CA . ILE A 1 198 ? 2.672 -7.199 -22.859 1.00 80.50 198 ILE A CA 1
ATOM 1580 C C . ILE A 1 198 ? 2.301 -8.307 -21.882 1.00 80.50 198 ILE A C 1
ATOM 1582 O O . ILE A 1 198 ? 2.180 -8.083 -20.675 1.00 80.50 198 ILE A O 1
ATOM 1586 N N . GLU A 1 199 ? 2.112 -9.506 -22.416 1.00 79.81 199 GLU A N 1
ATOM 1587 C CA . GLU A 1 199 ? 1.901 -10.695 -21.608 1.00 79.81 199 GLU A CA 1
ATOM 1588 C C . GLU A 1 199 ? 3.244 -11.229 -21.106 1.00 79.81 199 GLU A C 1
ATOM 1590 O O . GLU A 1 199 ? 4.195 -11.378 -21.873 1.00 79.81 199 GLU A O 1
ATOM 1595 N N . LEU A 1 200 ? 3.307 -11.521 -19.807 1.00 76.00 200 LEU A N 1
ATOM 1596 C CA . LEU A 1 200 ? 4.438 -12.191 -19.180 1.00 76.00 200 LEU A CA 1
ATOM 1597 C C . LEU A 1 200 ? 3.965 -13.524 -18.615 1.00 76.00 200 LEU A C 1
ATOM 1599 O O . LEU A 1 200 ? 3.085 -13.570 -17.753 1.00 76.00 200 LEU A O 1
ATOM 1603 N N . ILE A 1 201 ? 4.594 -14.603 -19.064 1.00 75.44 201 ILE A N 1
ATOM 1604 C CA . ILE A 1 201 ? 4.421 -15.932 -18.475 1.00 75.44 201 ILE A CA 1
ATOM 1605 C C . ILE A 1 201 ? 5.296 -16.015 -17.208 1.00 75.44 201 ILE A C 1
ATOM 1607 O O . ILE A 1 201 ? 6.355 -15.376 -17.158 1.00 75.44 201 ILE A O 1
ATOM 1611 N N . PRO A 1 202 ? 4.911 -16.783 -16.167 1.00 68.94 202 PRO A N 1
ATOM 1612 C CA . PRO A 1 202 ? 5.755 -16.983 -14.990 1.00 68.94 202 PRO A CA 1
ATOM 1613 C C . PRO A 1 202 ? 7.214 -17.320 -15.342 1.00 68.94 202 PRO A C 1
ATOM 1615 O O . PRO A 1 202 ? 7.481 -18.219 -16.134 1.00 68.94 202 PRO A O 1
ATOM 1618 N N . GLY A 1 203 ? 8.157 -16.584 -14.744 1.00 60.50 203 GLY A N 1
ATOM 1619 C CA . GLY A 1 203 ? 9.597 -16.698 -15.020 1.00 60.50 203 GLY A CA 1
ATOM 1620 C C . GLY A 1 203 ? 10.129 -15.720 -16.077 1.00 60.50 203 GLY A C 1
ATOM 1621 O O . GLY A 1 203 ? 11.340 -15.512 -16.152 1.00 60.50 203 GLY A O 1
ATOM 1622 N N . GLN A 1 204 ? 9.255 -15.064 -16.844 1.00 75.75 204 GLN A N 1
ATOM 1623 C CA . GLN A 1 204 ? 9.637 -13.997 -17.768 1.00 75.75 204 GLN A CA 1
ATOM 1624 C C . GLN A 1 204 ? 9.683 -12.638 -17.062 1.00 75.75 204 GLN A C 1
ATOM 1626 O O . GLN A 1 204 ? 8.916 -12.354 -16.142 1.00 75.75 204 GLN A O 1
ATOM 1631 N N . PHE A 1 205 ? 10.593 -11.779 -17.511 1.00 74.75 205 PHE A N 1
ATOM 1632 C CA . PHE A 1 205 ? 10.758 -10.418 -17.013 1.00 74.75 205 PHE A CA 1
ATOM 1633 C C . PHE A 1 205 ? 11.058 -9.425 -18.140 1.00 74.75 205 PHE A C 1
ATOM 1635 O O . PHE A 1 205 ? 11.492 -9.802 -19.236 1.00 74.75 205 PHE A O 1
ATOM 1642 N N . LEU A 1 206 ? 10.841 -8.149 -17.820 1.00 81.69 206 LEU A N 1
ATOM 1643 C CA . LEU A 1 206 ? 11.213 -6.990 -18.622 1.00 81.69 206 LEU A CA 1
ATOM 1644 C C . LEU A 1 206 ? 12.345 -6.233 -17.944 1.00 81.69 206 LEU A C 1
ATOM 1646 O O . LEU A 1 206 ? 12.295 -5.985 -16.739 1.00 81.69 206 LEU A O 1
ATOM 1650 N N . SER A 1 207 ? 13.324 -5.814 -18.732 1.00 82.44 207 SER A N 1
ATOM 1651 C CA . SER A 1 207 ? 14.292 -4.797 -18.334 1.00 82.44 207 SER A CA 1
ATOM 1652 C C . SER A 1 207 ? 13.877 -3.470 -18.958 1.00 82.44 207 SER A C 1
ATOM 1654 O O . SER A 1 207 ? 13.671 -3.408 -20.169 1.00 82.44 207 SER A O 1
ATOM 1656 N N . LEU A 1 208 ? 13.726 -2.440 -18.125 1.00 85.94 208 LEU A N 1
ATOM 1657 C CA . LEU A 1 208 ? 13.329 -1.090 -18.519 1.00 85.94 208 LEU A CA 1
ATOM 1658 C C . LEU A 1 208 ? 14.457 -0.122 -18.167 1.00 85.94 208 LEU A C 1
ATOM 1660 O O . LEU A 1 208 ? 14.948 -0.157 -17.038 1.00 85.94 208 LEU A O 1
ATOM 1664 N N . GLU A 1 209 ? 14.823 0.757 -19.094 1.00 85.94 209 GLU A N 1
ATOM 1665 C CA . GLU A 1 209 ? 15.797 1.820 -18.853 1.00 85.94 209 GLU A CA 1
ATOM 1666 C C . GLU A 1 209 ? 15.163 3.193 -19.066 1.00 85.94 209 GLU A C 1
ATOM 1668 O O . GLU A 1 209 ? 14.445 3.435 -20.040 1.00 85.94 209 GLU A O 1
ATOM 1673 N N . PHE A 1 210 ? 15.436 4.099 -18.131 1.00 87.00 210 PHE A N 1
ATOM 1674 C CA . PHE A 1 210 ? 15.002 5.486 -18.183 1.00 87.00 210 PHE A CA 1
ATOM 1675 C C . PHE A 1 210 ? 16.251 6.355 -18.044 1.00 87.00 210 PHE A C 1
ATOM 1677 O O . PHE A 1 210 ? 16.903 6.294 -16.998 1.00 87.00 210 PHE A O 1
ATOM 1684 N N . PRO A 1 211 ? 16.608 7.151 -19.063 1.00 83.19 211 PRO A N 1
ATOM 1685 C CA . PRO A 1 211 ? 17.747 8.036 -18.965 1.00 83.19 211 PRO A CA 1
ATOM 1686 C C . PRO A 1 211 ? 17.378 9.149 -17.986 1.00 83.19 211 PRO A C 1
ATOM 1688 O O . PRO A 1 211 ? 16.356 9.812 -18.151 1.00 83.19 211 PRO A O 1
ATOM 1691 N N . ALA A 1 212 ? 18.197 9.335 -16.959 1.00 76.44 212 ALA A N 1
ATOM 1692 C CA . ALA A 1 212 ? 18.095 10.461 -16.045 1.00 76.44 212 ALA A CA 1
A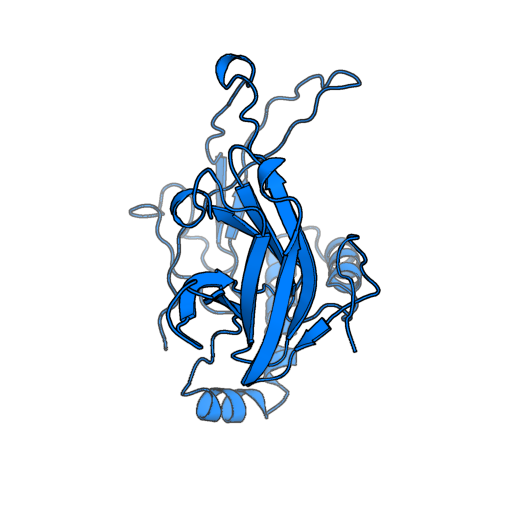TOM 1693 C C . ALA A 1 212 ? 19.344 11.325 -16.219 1.00 76.44 212 ALA A C 1
ATOM 1695 O O . ALA A 1 212 ? 20.462 10.802 -16.243 1.00 76.44 212 ALA A O 1
ATOM 1696 N N . GLU A 1 213 ? 19.166 12.639 -16.345 1.00 71.00 213 GLU A N 1
ATOM 1697 C CA . GLU A 1 213 ? 20.302 13.555 -16.297 1.00 71.00 213 GLU A CA 1
ATOM 1698 C C . GLU A 1 213 ? 21.016 13.411 -14.949 1.00 71.00 213 GLU A C 1
ATOM 1700 O O . GLU A 1 213 ? 20.387 13.184 -13.908 1.00 71.00 213 GLU A O 1
ATOM 1705 N N . LYS A 1 214 ? 22.348 13.544 -14.953 1.00 66.88 214 LYS A N 1
ATOM 1706 C CA . LYS A 1 214 ? 23.108 13.651 -13.707 1.00 66.88 214 LYS A CA 1
ATOM 1707 C C . LYS A 1 214 ? 22.699 14.949 -13.017 1.00 66.88 214 LYS A C 1
ATOM 1709 O O . LYS A 1 214 ? 23.216 16.013 -13.336 1.00 66.88 214 LYS A O 1
ATOM 1714 N N . ALA A 1 215 ? 21.761 14.856 -12.086 1.00 65.81 215 ALA A N 1
ATOM 1715 C CA . ALA A 1 215 ? 21.396 15.969 -11.233 1.00 65.81 215 ALA A CA 1
ATOM 1716 C C . ALA A 1 215 ? 22.423 16.092 -10.103 1.00 65.81 215 ALA A C 1
ATOM 1718 O O . ALA A 1 215 ? 22.696 15.117 -9.398 1.00 65.81 215 ALA A O 1
ATOM 1719 N N . GLU A 1 216 ? 22.974 17.287 -9.905 1.00 69.06 216 GLU A N 1
ATOM 1720 C CA . GLU A 1 216 ? 23.703 17.601 -8.679 1.00 69.06 216 GLU A CA 1
ATOM 1721 C C . GLU A 1 216 ? 22.702 17.639 -7.520 1.00 69.06 216 GLU A C 1
ATOM 1723 O O . GLU A 1 216 ? 21.922 18.578 -7.367 1.00 69.06 216 GLU A O 1
ATOM 1728 N N . ILE A 1 217 ? 22.678 16.565 -6.731 1.00 71.31 217 ILE A N 1
ATOM 1729 C CA . ILE A 1 217 ? 21.799 16.451 -5.570 1.00 71.31 217 ILE A CA 1
ATOM 1730 C C . ILE A 1 217 ? 22.449 17.223 -4.424 1.00 71.31 217 ILE A C 1
ATOM 1732 O O . ILE A 1 217 ? 23.461 16.791 -3.871 1.00 71.31 217 ILE A O 1
ATOM 1736 N N . GLY A 1 218 ? 21.872 18.367 -4.053 1.00 75.50 218 GLY A N 1
ATOM 1737 C CA . GLY A 1 218 ? 22.320 19.105 -2.872 1.00 75.50 218 GLY A CA 1
ATOM 1738 C C . GLY A 1 218 ? 22.203 18.265 -1.591 1.00 75.50 218 GLY A C 1
ATOM 1739 O O . GLY A 1 218 ? 21.386 17.350 -1.515 1.00 75.50 218 GLY A O 1
ATOM 1740 N N . VAL A 1 219 ? 22.956 18.621 -0.543 1.00 73.06 219 VAL A N 1
ATOM 1741 C CA . VAL A 1 219 ? 23.098 17.851 0.721 1.00 73.06 219 VAL A CA 1
ATOM 1742 C C . VAL A 1 219 ? 21.758 17.482 1.397 1.00 73.06 219 VAL A C 1
ATOM 1744 O O . VAL A 1 219 ? 21.690 16.505 2.134 1.00 73.06 219 VAL A O 1
ATOM 1747 N N . ASN A 1 220 ? 20.671 18.208 1.108 1.00 76.06 220 ASN A N 1
ATOM 1748 C CA . ASN A 1 220 ? 19.326 17.954 1.646 1.00 76.06 220 ASN A CA 1
ATOM 1749 C C . ASN A 1 220 ? 18.250 17.677 0.578 1.00 76.06 220 ASN A C 1
ATOM 1751 O O . ASN A 1 220 ? 17.058 17.637 0.898 1.00 76.06 220 ASN A O 1
ATOM 1755 N N . GLN A 1 221 ? 18.631 17.502 -0.688 1.00 69.25 221 GLN A N 1
ATOM 1756 C CA . GLN A 1 221 ? 17.694 17.131 -1.745 1.00 69.25 221 GLN A CA 1
ATOM 1757 C C . GLN A 1 221 ? 17.506 15.613 -1.783 1.00 69.25 221 GLN A C 1
ATOM 1759 O O . GLN A 1 221 ? 18.448 14.838 -1.657 1.00 69.25 221 GLN A O 1
ATOM 1764 N N . LYS A 1 222 ? 16.255 15.182 -1.956 1.00 70.75 222 LYS A N 1
ATOM 1765 C CA . LYS A 1 222 ? 15.904 13.777 -2.165 1.00 70.75 222 LYS A CA 1
ATOM 1766 C C . LYS A 1 222 ? 15.289 13.643 -3.545 1.00 70.75 222 LYS A C 1
ATOM 1768 O O . LYS A 1 222 ? 14.281 14.286 -3.826 1.00 70.75 222 LYS A O 1
ATOM 1773 N N . ILE A 1 223 ? 15.882 12.792 -4.372 1.00 72.31 223 ILE A N 1
ATOM 1774 C CA . ILE A 1 223 ? 15.287 12.359 -5.634 1.00 72.31 223 ILE A CA 1
ATOM 1775 C C . ILE A 1 223 ? 14.541 11.053 -5.369 1.00 72.31 223 ILE A C 1
ATOM 1777 O O . ILE A 1 223 ? 14.988 10.200 -4.603 1.00 72.31 223 ILE A O 1
ATOM 1781 N N . SER A 1 224 ? 13.360 10.912 -5.955 1.00 75.31 224 SER A N 1
ATOM 1782 C CA . SER A 1 224 ? 12.561 9.694 -5.881 1.00 75.31 224 SER A CA 1
ATOM 1783 C C . SER A 1 224 ? 12.042 9.376 -7.269 1.00 75.31 224 SER A C 1
ATOM 1785 O O . SER A 1 224 ? 11.583 10.267 -7.978 1.00 75.31 224 SER A O 1
ATOM 1787 N N . PHE A 1 225 ? 12.111 8.104 -7.641 1.00 76.31 225 PHE A N 1
ATOM 1788 C CA . PHE A 1 225 ? 11.590 7.612 -8.907 1.00 76.31 225 PHE A CA 1
ATOM 1789 C C . PHE A 1 225 ? 10.259 6.918 -8.647 1.00 76.31 225 PHE A C 1
ATOM 1791 O O . PHE A 1 225 ? 10.144 6.104 -7.730 1.00 76.31 225 PHE A O 1
ATOM 1798 N N . ILE A 1 226 ? 9.252 7.255 -9.448 1.00 78.56 226 ILE A N 1
ATOM 1799 C CA . ILE A 1 226 ? 7.929 6.640 -9.381 1.00 78.56 226 ILE A CA 1
ATOM 1800 C C . ILE A 1 226 ? 7.696 5.934 -10.710 1.00 78.56 226 ILE A C 1
ATOM 1802 O O . ILE A 1 226 ? 7.670 6.574 -11.758 1.00 78.56 226 ILE A O 1
ATOM 1806 N N . LEU A 1 227 ? 7.525 4.614 -10.649 1.00 80.56 227 LEU A N 1
ATOM 1807 C CA . LEU A 1 227 ? 7.115 3.801 -11.785 1.00 80.56 227 LEU A CA 1
ATOM 1808 C C . LEU A 1 227 ? 5.669 3.360 -11.570 1.00 80.56 227 LEU A C 1
ATOM 1810 O O . LEU A 1 227 ? 5.366 2.629 -10.626 1.00 80.56 227 LEU A O 1
ATOM 1814 N N . GLU A 1 228 ? 4.784 3.794 -12.458 1.00 78.88 228 GLU A N 1
ATOM 1815 C CA . GLU A 1 228 ? 3.406 3.321 -12.500 1.00 78.88 228 GLU A CA 1
ATOM 1816 C C . GLU A 1 228 ? 3.303 2.146 -13.475 1.00 78.88 228 GLU A C 1
ATOM 1818 O O . GLU A 1 228 ? 3.732 2.235 -14.624 1.00 78.88 228 GLU A O 1
ATOM 1823 N N . THR A 1 229 ? 2.737 1.032 -13.010 1.00 76.69 229 THR A N 1
ATOM 1824 C CA . THR A 1 229 ? 2.450 -0.138 -13.846 1.00 76.69 229 THR A CA 1
ATOM 1825 C C . THR A 1 229 ? 1.014 -0.582 -13.617 1.00 76.69 229 THR A C 1
ATOM 1827 O O . THR A 1 229 ? 0.501 -0.528 -12.497 1.00 76.69 229 THR A O 1
ATOM 1830 N N . LYS A 1 230 ? 0.362 -1.039 -14.684 1.00 75.88 230 LYS A N 1
ATOM 1831 C CA . LYS A 1 230 ? -0.975 -1.625 -14.640 1.00 75.88 230 LYS A CA 1
ATOM 1832 C C . LYS A 1 230 ? -0.924 -2.970 -15.344 1.00 75.88 230 LYS A C 1
ATOM 1834 O O . LYS A 1 230 ? -0.369 -3.076 -16.429 1.00 75.88 230 LYS A O 1
ATOM 1839 N N . GLY A 1 231 ? -1.500 -3.986 -14.719 1.00 73.38 231 GLY A N 1
ATOM 1840 C CA . GLY A 1 231 ? -1.556 -5.329 -15.277 1.00 73.38 231 GLY A CA 1
ATOM 1841 C C . GLY A 1 231 ? -2.711 -6.117 -14.684 1.00 73.38 231 GLY A C 1
ATOM 1842 O O . GLY A 1 231 ? -3.283 -5.741 -13.656 1.00 73.38 231 GLY A O 1
ATOM 1843 N N . TYR A 1 232 ? -3.053 -7.210 -15.348 1.00 70.19 232 TYR A N 1
ATOM 1844 C CA . TYR A 1 232 ? -4.061 -8.165 -14.918 1.00 70.19 232 TYR A CA 1
ATOM 1845 C C . TYR A 1 232 ? -3.461 -9.569 -14.936 1.00 70.19 232 TYR A C 1
ATOM 1847 O O . TYR A 1 232 ? -2.518 -9.846 -15.668 1.00 70.19 232 TYR A O 1
ATOM 1855 N N . TYR A 1 233 ? -4.003 -10.447 -14.097 1.00 65.12 233 TYR A N 1
ATOM 1856 C CA . TYR A 1 233 ? -3.648 -11.861 -14.098 1.00 65.12 233 TYR A CA 1
ATOM 1857 C C . TYR A 1 233 ? -4.780 -12.633 -14.760 1.00 65.12 233 TYR A C 1
ATOM 1859 O O . TYR A 1 233 ? -5.921 -12.571 -14.294 1.00 65.12 233 TYR A O 1
ATOM 1867 N N . THR A 1 234 ? -4.467 -13.359 -15.822 1.00 55.47 234 THR A N 1
ATOM 1868 C CA . THR A 1 234 ? -5.349 -14.350 -16.437 1.00 55.47 234 THR A CA 1
ATOM 1869 C C . THR A 1 234 ? -5.046 -15.724 -15.852 1.00 55.47 234 THR A C 1
ATOM 1871 O O . THR A 1 234 ? -3.898 -16.069 -15.572 1.00 55.47 234 THR A O 1
ATOM 1874 N N . LYS A 1 235 ? -6.099 -16.503 -15.596 1.00 51.50 235 LYS A N 1
ATOM 1875 C CA . LYS A 1 235 ? -5.963 -17.905 -15.200 1.00 51.50 235 LYS A CA 1
ATOM 1876 C C . LYS A 1 235 ? -5.733 -18.716 -16.475 1.00 51.50 235 LYS A C 1
ATOM 1878 O O . LYS A 1 235 ? -6.584 -18.660 -17.359 1.00 51.50 235 LYS A O 1
ATOM 1883 N N . ILE A 1 236 ? -4.597 -19.406 -16.550 1.00 50.38 236 ILE A N 1
ATOM 1884 C CA . ILE A 1 236 ? -4.307 -20.413 -17.582 1.00 50.38 236 ILE A CA 1
ATOM 1885 C C . ILE A 1 236 ? -4.890 -21.749 -17.121 1.00 50.38 236 ILE A C 1
ATOM 1887 O O . ILE A 1 236 ? -4.764 -22.049 -15.908 1.00 50.38 236 ILE A O 1
#

Radius of gyration: 21.92 Å; chains: 1; bounding box: 54×56×55 Å

pLDDT: mean 70.78, std 18.22, range [30.39, 93.81]